Protein AF-A0A7G2C521-F1 (afdb_monomer)

Nearest PDB structures (foldseek):
  3pbn-assembly1_A  TM=3.207E-01  e=9.773E+00  Pseudomonas aeruginosa PAO1

Secondary structure (DSSP, 8-state):
--TTTTSS-TT--TTTHHHHHHHHHHHHHHHHHHHHHHHTTS-PPPHHHHHHHHHHHHHH-EEEE-S-TTSTT--TT-EEEE--TTGGGSPPPBTTTTB---EEEEEE-STTTS-HHHHHHHHHHHHHHTS-HHHHHHHHHHH--EEEEEESS---TTPPP-B---------SSS-HHHHHHHHHHHHHH-

Organism: NCBI:txid59799

Mean predicted aligned error: 9.45 Å

pLDDT: mean 80.25, std 14.06, range [36.38, 94.56]

Structure (mmCIF, N/CA/C/O backbone):
data_AF-A0A7G2C521-F1
#
_entry.id   AF-A0A7G2C521-F1
#
loop_
_atom_site.group_PDB
_atom_site.id
_atom_site.type_symbol
_atom_site.label_atom_id
_atom_site.label_alt_id
_atom_site.label_comp_id
_atom_site.label_asym_id
_atom_site.label_entity_id
_atom_site.label_seq_id
_atom_site.pdbx_PDB_ins_code
_atom_site.Cartn_x
_atom_site.Cartn_y
_atom_site.Cartn_z
_atom_site.occupancy
_atom_site.B_iso_or_equiv
_atom_site.auth_seq_id
_atom_site.auth_comp_id
_atom_site.auth_asym_id
_atom_site.auth_atom_id
_atom_site.pdbx_PDB_model_num
ATOM 1 N N . MET A 1 1 ? -25.987 24.500 20.718 1.00 36.38 1 MET A N 1
ATOM 2 C CA . MET A 1 1 ? -24.622 24.787 20.232 1.00 36.38 1 MET A CA 1
ATOM 3 C C . MET A 1 1 ? -23.871 23.478 20.237 1.00 36.38 1 MET A C 1
ATOM 5 O O . MET A 1 1 ? -23.681 22.894 21.297 1.00 36.38 1 MET A O 1
ATOM 9 N N . ASP A 1 2 ? -23.598 22.985 19.036 1.00 36.38 2 ASP A N 1
ATOM 10 C CA . ASP A 1 2 ? -23.255 21.600 18.736 1.00 36.38 2 ASP A CA 1
ATOM 11 C C . ASP A 1 2 ? -21.873 21.203 19.255 1.00 36.38 2 ASP A C 1
ATOM 13 O O . ASP A 1 2 ? -20.836 21.559 18.697 1.00 36.38 2 ASP A O 1
ATOM 17 N N . THR A 1 3 ? -21.858 20.381 20.302 1.00 40.16 3 THR A N 1
ATOM 18 C CA . THR A 1 3 ? -20.662 19.681 20.796 1.00 40.16 3 THR A CA 1
ATOM 19 C C . THR A 1 3 ? -20.097 18.681 19.778 1.00 40.16 3 THR A C 1
ATOM 21 O O . THR A 1 3 ? -18.959 18.241 19.922 1.00 40.16 3 THR A O 1
ATOM 24 N N . ALA A 1 4 ? -20.844 18.369 18.713 1.00 42.59 4 ALA A N 1
ATOM 25 C CA . ALA A 1 4 ? -20.424 17.481 17.630 1.00 42.59 4 ALA A CA 1
ATOM 26 C C . ALA A 1 4 ? -19.314 18.071 16.738 1.00 42.59 4 ALA A C 1
ATOM 28 O O . ALA A 1 4 ? -18.567 17.322 16.114 1.00 42.59 4 ALA A O 1
ATOM 29 N N . CYS A 1 5 ? -19.160 19.400 16.684 1.00 42.72 5 CYS A N 1
ATOM 30 C CA . CYS A 1 5 ? -18.151 20.020 15.821 1.00 42.72 5 CYS A CA 1
ATOM 31 C C . CYS A 1 5 ? -16.741 20.015 16.447 1.00 42.72 5 CYS A C 1
ATOM 33 O O . CYS A 1 5 ? -15.744 20.027 15.727 1.00 42.72 5 CYS A O 1
ATOM 35 N N . ALA A 1 6 ? -16.642 19.960 17.781 1.00 41.19 6 ALA A N 1
ATOM 36 C CA . ALA A 1 6 ? -15.364 19.958 18.500 1.00 41.19 6 ALA A CA 1
ATOM 37 C C . ALA A 1 6 ? -14.643 18.596 18.443 1.00 41.19 6 ALA A C 1
ATOM 39 O O . ALA A 1 6 ? -13.420 18.533 18.525 1.00 41.19 6 ALA A O 1
ATOM 40 N N . SER A 1 7 ? -15.379 17.497 18.250 1.00 43.88 7 SER A N 1
ATOM 41 C CA . SER A 1 7 ? -14.817 16.149 18.080 1.00 43.88 7 SER A CA 1
ATOM 42 C C . SER A 1 7 ? -14.437 15.813 16.630 1.00 43.88 7 SER A C 1
ATOM 44 O O . SER A 1 7 ? -13.792 14.793 16.391 1.00 43.88 7 SER A O 1
ATOM 46 N N . ALA A 1 8 ? -14.802 16.661 15.662 1.00 46.16 8 ALA A N 1
ATOM 47 C CA . ALA A 1 8 ? -14.623 16.390 14.234 1.00 46.16 8 ALA A CA 1
ATOM 48 C C . ALA A 1 8 ? -13.223 16.745 13.696 1.00 46.16 8 ALA A C 1
ATOM 50 O O . ALA A 1 8 ? -12.840 16.301 12.614 1.00 46.16 8 ALA A O 1
ATOM 51 N N . CYS A 1 9 ? -12.422 17.515 14.439 1.00 53.09 9 CYS A N 1
ATOM 52 C CA . 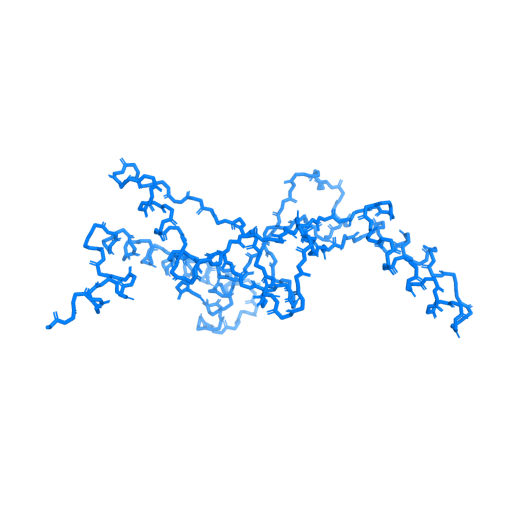CYS A 1 9 ? -11.079 17.883 14.006 1.00 53.09 9 CYS A CA 1
ATOM 53 C C . CYS A 1 9 ? -10.037 16.949 14.637 1.00 53.09 9 CYS A C 1
ATOM 55 O O . CYS A 1 9 ? -9.650 17.128 15.792 1.00 53.09 9 CYS A O 1
ATOM 57 N N . ARG A 1 10 ? -9.527 15.979 13.856 1.00 54.91 10 ARG A N 1
ATOM 58 C CA . ARG A 1 10 ? -8.447 15.044 14.262 1.00 54.91 10 ARG A CA 1
ATOM 59 C C . ARG A 1 10 ? -7.200 15.762 14.835 1.00 54.91 10 ARG A C 1
ATOM 61 O O . ARG A 1 10 ? -6.423 15.145 15.554 1.00 54.91 10 ARG A O 1
ATOM 68 N N . LEU A 1 11 ? -7.042 17.062 14.554 1.00 53.72 11 LEU A N 1
ATOM 69 C CA . LEU A 1 11 ? -5.945 17.941 14.984 1.00 53.72 11 LEU A CA 1
ATOM 70 C C . LEU A 1 11 ? -6.158 18.666 16.329 1.00 53.72 11 LEU A C 1
ATOM 72 O O . LEU A 1 11 ? -5.213 19.280 16.818 1.00 53.72 11 LEU A O 1
ATOM 76 N N . GLN A 1 12 ? -7.350 18.626 16.939 1.00 55.91 12 GLN A N 1
ATOM 77 C CA . GLN A 1 12 ? -7.631 19.366 18.187 1.00 55.91 12 GLN A CA 1
ATOM 78 C C . GLN A 1 12 ? -7.258 18.618 19.476 1.00 55.91 12 GLN A C 1
ATOM 80 O O . GLN A 1 12 ? -7.457 19.139 20.574 1.00 55.91 12 GLN A O 1
ATOM 85 N N . HIS A 1 13 ? -6.657 17.429 19.383 1.00 66.56 13 HIS A N 1
ATOM 86 C CA . HIS A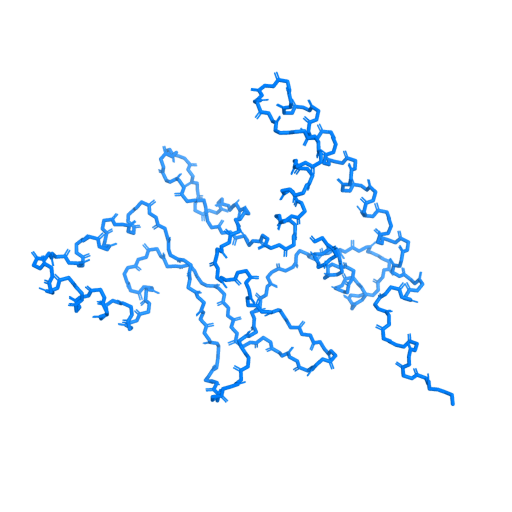 1 13 ? -6.070 16.790 20.557 1.00 66.56 13 HIS A CA 1
ATOM 87 C C . HIS A 1 13 ? -4.793 17.532 20.972 1.00 66.56 13 HIS A C 1
ATOM 89 O O . HIS A 1 13 ? -3.713 17.293 20.429 1.00 66.56 13 HIS A O 1
ATOM 95 N N . ALA A 1 14 ? -4.922 18.420 21.962 1.00 66.19 14 ALA A N 1
ATOM 96 C CA . ALA A 1 14 ? -3.813 19.195 22.521 1.00 66.19 14 ALA A CA 1
ATOM 97 C C . ALA A 1 14 ? -2.639 18.312 22.992 1.00 66.19 14 ALA A C 1
ATOM 99 O O . ALA A 1 14 ? -1.492 18.745 22.919 1.00 66.19 14 ALA A O 1
ATOM 100 N N . SER A 1 15 ? -2.914 17.068 23.408 1.00 71.62 15 SER A N 1
ATOM 101 C CA . SER A 1 15 ? -1.900 16.071 23.772 1.00 71.62 15 SER A CA 1
ATOM 102 C C . SER A 1 15 ? -1.097 15.554 22.571 1.00 71.62 15 SER A C 1
ATOM 104 O O . SER A 1 15 ? 0.101 15.330 22.696 1.00 71.62 15 SER A O 1
ATOM 106 N N . ILE A 1 16 ? -1.715 15.410 21.394 1.00 73.81 16 ILE A N 1
ATOM 107 C CA . ILE A 1 16 ? -1.114 14.783 20.200 1.00 73.81 16 ILE A CA 1
ATOM 108 C C . ILE A 1 16 ? -0.362 15.809 19.340 1.00 73.81 16 ILE A C 1
ATOM 110 O O . ILE A 1 16 ? 0.677 15.505 18.750 1.00 73.81 16 ILE A O 1
ATOM 114 N N . PHE A 1 17 ? -0.873 17.041 19.265 1.00 79.75 17 PHE A N 1
ATOM 115 C CA . PHE A 1 17 ? -0.378 18.068 18.347 1.00 79.75 17 PHE A CA 1
ATOM 116 C C . PHE A 1 17 ? 1.128 18.392 18.473 1.00 79.75 17 PHE A C 1
ATOM 118 O O . PHE A 1 17 ? 1.783 18.521 17.433 1.00 79.75 17 PHE A O 1
ATOM 125 N N . PRO A 1 18 ? 1.725 18.491 19.681 1.00 81.88 18 PRO A N 1
ATOM 126 C CA . PRO A 1 18 ? 3.163 18.729 19.819 1.00 81.88 18 PRO A CA 1
ATOM 127 C C . PRO A 1 18 ? 4.014 17.597 19.235 1.00 81.88 18 PRO A C 1
ATOM 129 O O . PRO A 1 18 ? 4.986 17.867 18.527 1.00 81.88 18 PRO A O 1
ATOM 132 N N . PHE A 1 19 ? 3.628 16.340 19.480 1.00 81.00 19 PHE A N 1
ATOM 133 C CA . PHE A 1 19 ? 4.324 15.172 18.936 1.00 81.00 19 PHE A CA 1
ATOM 134 C C . PHE A 1 19 ? 4.217 15.139 17.417 1.00 81.00 19 PHE A C 1
ATOM 136 O O . PHE A 1 19 ? 5.230 15.003 16.740 1.00 81.00 19 PHE A O 1
ATOM 143 N N . TYR A 1 20 ? 3.021 15.391 16.882 1.00 78.44 20 TYR A N 1
ATOM 144 C CA . TYR A 1 20 ? 2.814 15.506 15.442 1.00 78.44 20 TYR A CA 1
ATOM 145 C C . TYR A 1 20 ? 3.711 16.582 14.807 1.00 78.44 20 TYR A C 1
ATOM 147 O O . TYR A 1 20 ? 4.401 16.303 13.826 1.00 78.44 20 TYR A O 1
ATOM 155 N N . LYS A 1 21 ? 3.761 17.799 15.375 1.00 82.38 21 LYS A N 1
ATOM 156 C CA . LYS A 1 21 ? 4.642 18.866 14.868 1.00 82.38 21 LYS A CA 1
ATOM 157 C C . LYS A 1 21 ? 6.109 18.446 14.881 1.00 82.38 21 LYS A C 1
ATOM 159 O O . LYS A 1 21 ? 6.817 18.705 13.912 1.00 82.38 21 LYS A O 1
ATOM 164 N N . LYS A 1 22 ? 6.559 17.808 15.964 1.00 84.12 22 LYS A N 1
ATOM 165 C CA . LYS A 1 22 ? 7.939 17.330 16.095 1.00 84.12 22 LYS A CA 1
ATOM 166 C C . LYS A 1 22 ? 8.263 16.265 15.045 1.00 84.12 22 LYS A C 1
ATOM 168 O O . LYS A 1 22 ? 9.262 16.412 14.348 1.00 84.12 22 LYS A O 1
ATOM 173 N N . SER A 1 23 ? 7.413 15.247 14.897 1.00 79.81 23 SER A N 1
ATOM 174 C CA . SER A 1 23 ? 7.578 14.185 13.897 1.00 79.81 23 SER A CA 1
ATOM 175 C C . SER A 1 2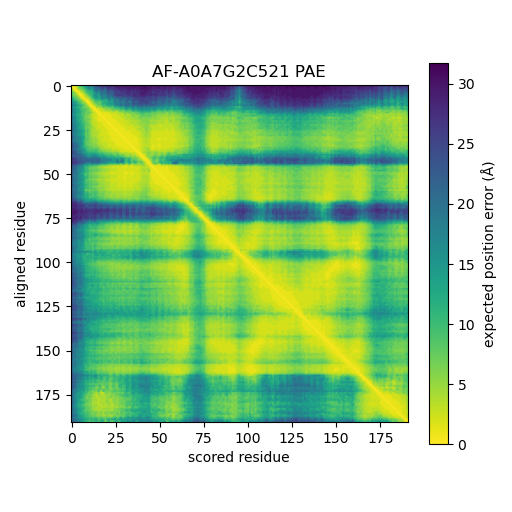3 ? 7.624 14.754 12.485 1.00 79.81 23 SER A C 1
ATOM 177 O O . SER A 1 23 ? 8.534 14.437 11.730 1.00 79.81 23 SER A O 1
ATOM 179 N N . ARG A 1 24 ? 6.712 15.676 12.153 1.00 82.38 24 ARG A N 1
ATOM 180 C CA . ARG A 1 24 ? 6.705 16.346 10.850 1.00 82.38 24 ARG A CA 1
ATOM 181 C C . ARG A 1 24 ? 8.007 17.097 10.576 1.00 82.38 24 ARG A C 1
ATOM 183 O O . ARG A 1 24 ? 8.550 16.973 9.486 1.00 82.38 24 ARG A O 1
ATOM 190 N N . SER A 1 25 ? 8.513 17.866 11.539 1.00 86.06 25 SER A N 1
ATOM 191 C CA . SER A 1 25 ? 9.785 18.577 11.369 1.00 86.06 25 SER A CA 1
ATOM 192 C C . SER A 1 25 ? 10.977 17.627 11.212 1.00 86.06 25 SER A C 1
ATOM 194 O O . SER A 1 25 ? 11.882 17.943 10.446 1.00 86.06 25 SER A O 1
ATOM 196 N N . SER A 1 26 ? 10.980 16.479 11.905 1.00 85.62 26 SER A 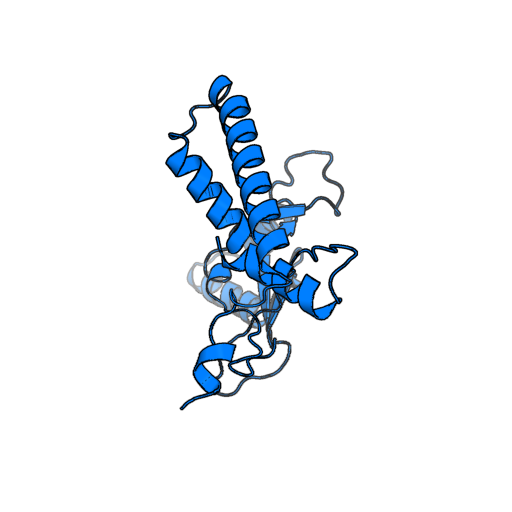N 1
ATOM 197 C CA . SER A 1 26 ? 12.020 15.448 11.741 1.00 85.62 26 SER A CA 1
ATOM 198 C C . SER A 1 26 ? 11.989 14.854 10.337 1.00 85.62 26 SER A C 1
ATOM 200 O O . SER A 1 26 ? 12.999 14.892 9.646 1.00 85.62 26 SER A O 1
ATOM 202 N N . ILE A 1 27 ? 10.805 14.434 9.874 1.00 84.19 27 ILE A N 1
ATOM 203 C CA . ILE A 1 27 ? 10.610 13.871 8.532 1.00 84.19 27 ILE A CA 1
ATOM 204 C C . ILE A 1 27 ? 11.072 14.866 7.462 1.00 84.19 27 ILE A C 1
ATOM 206 O O . ILE A 1 27 ? 11.823 14.507 6.566 1.00 84.19 27 ILE A O 1
ATOM 210 N N . GLU A 1 28 ? 10.684 16.141 7.558 1.00 88.62 28 GLU A N 1
ATOM 211 C CA . GLU A 1 28 ? 11.115 17.160 6.586 1.00 88.62 28 GLU A CA 1
ATOM 212 C C . GLU A 1 28 ? 12.633 17.386 6.584 1.00 88.62 28 GLU A C 1
ATOM 214 O O . GLU A 1 28 ? 13.211 17.680 5.537 1.00 88.62 28 GLU A O 1
ATOM 219 N N . LYS A 1 29 ? 13.284 17.265 7.746 1.00 91.75 29 LYS A N 1
ATOM 220 C CA . LYS A 1 29 ? 14.739 17.360 7.851 1.00 91.75 29 LYS A CA 1
ATOM 221 C C . LYS A 1 29 ? 15.408 16.155 7.183 1.00 91.75 29 LYS A C 1
ATOM 223 O O . LYS A 1 29 ? 16.272 16.353 6.338 1.00 91.75 29 LYS A O 1
ATOM 228 N N . GLU A 1 30 ? 14.952 14.945 7.492 1.00 89.75 30 GLU A N 1
ATOM 229 C CA . GLU A 1 30 ? 15.471 13.693 6.922 1.00 89.75 30 GLU A CA 1
ATOM 230 C C . GLU A 1 30 ? 15.292 13.642 5.396 1.00 89.75 30 GLU A C 1
ATOM 232 O O . GLU A 1 30 ? 16.220 13.295 4.670 1.00 89.75 30 GLU A O 1
ATOM 237 N N . VAL A 1 31 ? 14.133 14.073 4.882 1.00 90.19 31 VAL A N 1
ATOM 238 C CA . VAL A 1 31 ? 13.869 14.160 3.433 1.00 90.19 31 VAL A CA 1
ATOM 239 C C . VAL A 1 31 ? 14.838 15.123 2.747 1.00 90.19 31 VAL A C 1
ATOM 241 O O . VAL A 1 31 ? 15.306 14.853 1.641 1.00 90.19 31 VAL A O 1
ATOM 244 N N . ARG A 1 32 ? 15.159 16.250 3.386 1.00 92.44 32 ARG A N 1
ATOM 245 C CA . ARG A 1 32 ? 16.121 17.216 2.848 1.00 92.44 32 ARG A CA 1
ATOM 246 C C . ARG A 1 32 ? 17.541 16.669 2.840 1.00 92.44 32 ARG A C 1
ATOM 248 O O . ARG A 1 32 ? 18.200 16.762 1.812 1.00 92.44 32 ARG A O 1
ATOM 255 N N . GLU A 1 33 ? 17.976 16.071 3.942 1.00 92.19 33 GLU A N 1
ATOM 256 C CA . GLU A 1 33 ? 19.302 15.455 4.050 1.00 92.19 33 GLU A CA 1
ATOM 257 C C . GLU A 1 33 ? 19.473 14.324 3.023 1.00 92.19 33 GLU A C 1
ATOM 259 O O . GLU A 1 33 ? 20.492 14.255 2.334 1.00 92.19 33 GLU A O 1
ATOM 264 N N . ALA A 1 34 ? 18.443 13.489 2.841 1.00 89.06 34 ALA A N 1
ATOM 265 C CA . ALA A 1 34 ? 18.430 12.459 1.809 1.00 89.06 34 ALA A CA 1
ATOM 266 C C . ALA A 1 34 ? 18.544 13.068 0.404 1.00 89.06 34 ALA A C 1
ATOM 268 O O . ALA A 1 34 ? 19.386 12.638 -0.383 1.00 89.06 34 ALA A O 1
ATOM 269 N N . TYR A 1 35 ? 17.745 14.094 0.091 1.00 90.50 35 TYR A N 1
ATOM 270 C CA . TYR A 1 35 ? 17.813 14.774 -1.202 1.00 90.50 35 TYR A CA 1
ATOM 271 C C . TYR A 1 35 ? 19.207 15.339 -1.484 1.00 90.50 35 TYR A C 1
ATOM 273 O O . TYR A 1 35 ? 19.745 15.121 -2.566 1.00 90.50 35 TYR A O 1
ATOM 281 N N . GLU A 1 36 ? 19.799 16.047 -0.521 1.00 90.19 36 GLU A N 1
ATOM 282 C CA . GLU A 1 36 ? 21.128 16.644 -0.665 1.00 90.19 36 GLU A CA 1
ATOM 283 C C . GLU A 1 36 ? 22.182 15.566 -0.935 1.00 90.19 36 GLU A C 1
ATOM 285 O O . GLU A 1 36 ? 22.950 15.702 -1.888 1.00 90.19 36 GLU A O 1
ATOM 290 N N . SER A 1 37 ? 22.143 14.454 -0.196 1.00 88.06 37 SER A N 1
ATOM 291 C CA . SER A 1 37 ? 23.034 13.309 -0.409 1.00 88.06 37 SER A CA 1
ATOM 292 C C . SER A 1 37 ? 22.892 12.713 -1.819 1.00 88.06 37 SER A C 1
ATOM 294 O O . SER A 1 37 ? 23.869 12.634 -2.567 1.00 88.06 37 SER A O 1
ATOM 296 N N . TYR A 1 38 ? 21.668 12.376 -2.242 1.00 84.50 38 TYR A N 1
ATOM 297 C CA . TYR A 1 38 ? 21.426 11.729 -3.539 1.00 84.50 38 TYR A CA 1
ATOM 298 C C . TYR A 1 38 ? 21.585 12.662 -4.743 1.00 84.50 38 TYR A C 1
ATOM 300 O O . TYR A 1 38 ? 21.946 12.204 -5.827 1.00 84.50 38 TYR A O 1
ATOM 308 N N . SER A 1 39 ? 21.360 13.967 -4.571 1.00 84.25 39 SER A N 1
ATOM 309 C CA . SER A 1 39 ? 21.497 14.956 -5.649 1.00 84.25 39 SER A CA 1
ATOM 310 C C . SER A 1 39 ? 22.917 15.045 -6.216 1.00 84.25 39 SER A C 1
ATOM 312 O O . SER A 1 39 ? 23.101 15.511 -7.337 1.00 84.25 39 SER A O 1
ATOM 314 N N . THR A 1 40 ? 23.918 14.573 -5.466 1.00 79.69 40 THR A N 1
ATOM 315 C CA . THR A 1 40 ? 25.325 14.572 -5.891 1.00 79.69 40 THR A CA 1
ATOM 316 C C . THR A 1 40 ? 25.686 13.415 -6.826 1.00 79.69 40 THR A C 1
ATOM 318 O O . THR A 1 40 ? 26.679 13.504 -7.544 1.00 79.69 40 THR A O 1
ATOM 321 N N . VAL A 1 41 ? 24.888 12.341 -6.835 1.00 78.50 41 VAL A N 1
ATOM 322 C CA . VAL A 1 41 ? 25.207 11.073 -7.518 1.00 78.50 41 VAL A CA 1
ATOM 323 C C . VAL A 1 41 ? 24.142 10.622 -8.518 1.00 78.50 41 VAL A C 1
ATOM 325 O O . VAL A 1 41 ? 24.374 9.669 -9.256 1.00 78.50 41 VAL A O 1
ATOM 328 N N . ASN A 1 42 ? 22.982 11.280 -8.566 1.00 70.81 42 ASN A N 1
ATOM 329 C CA . ASN A 1 42 ? 21.884 10.901 -9.449 1.00 70.81 42 ASN A CA 1
ATOM 330 C C . ASN A 1 42 ? 21.206 12.136 -10.061 1.00 70.81 42 ASN A C 1
ATOM 332 O O . ASN A 1 42 ? 21.167 13.205 -9.449 1.00 70.81 42 ASN A O 1
ATOM 336 N N . MET A 1 43 ? 20.625 11.990 -11.256 1.00 66.31 43 MET A N 1
ATOM 337 C CA . MET A 1 43 ? 19.763 13.019 -11.842 1.00 66.31 43 MET A CA 1
ATOM 338 C C . MET A 1 43 ? 18.429 13.043 -11.093 1.00 66.31 43 MET A C 1
ATOM 340 O O . MET A 1 43 ? 17.434 12.465 -11.526 1.00 66.31 43 MET A O 1
ATOM 344 N N . MET A 1 44 ? 18.418 13.692 -9.934 1.00 66.88 44 MET A N 1
ATOM 345 C CA . MET A 1 44 ? 17.214 13.831 -9.129 1.00 66.88 44 MET A CA 1
ATOM 346 C C . MET A 1 44 ? 16.354 14.984 -9.667 1.00 66.88 44 MET A C 1
ATOM 348 O O . MET A 1 44 ? 16.886 16.051 -9.990 1.00 66.88 44 MET A O 1
ATOM 352 N N . PRO A 1 45 ? 15.020 14.825 -9.744 1.00 72.38 45 PRO A N 1
ATOM 353 C CA . PRO A 1 45 ? 14.135 15.962 -9.975 1.00 72.38 45 PRO A CA 1
ATOM 354 C C . PRO A 1 45 ? 14.274 16.949 -8.805 1.00 72.38 45 PRO A C 1
ATOM 356 O O . PRO A 1 45 ? 14.711 16.560 -7.727 1.00 72.38 45 PRO A O 1
ATOM 359 N N . CYS A 1 46 ? 13.908 18.225 -8.981 1.00 88.88 46 CYS A N 1
ATOM 360 C CA . CYS A 1 46 ? 14.088 19.228 -7.922 1.00 88.88 46 CYS A CA 1
ATOM 361 C C . CYS A 1 46 ? 13.466 18.794 -6.577 1.00 88.88 46 CYS A C 1
ATOM 363 O O . CYS A 1 46 ? 12.501 18.025 -6.553 1.00 88.88 46 CYS A O 1
ATOM 365 N N . TYR A 1 47 ? 13.971 19.339 -5.461 1.00 90.19 47 TYR A N 1
ATOM 366 C CA . TYR A 1 47 ? 13.557 18.971 -4.095 1.00 90.19 47 TYR A CA 1
ATOM 367 C C . TYR A 1 47 ? 12.037 18.817 -3.912 1.00 90.19 47 TYR A C 1
ATOM 369 O O . TYR A 1 47 ? 11.590 17.901 -3.229 1.00 90.19 47 TYR A O 1
ATOM 377 N N . ALA A 1 48 ? 11.231 19.676 -4.545 1.00 90.69 48 ALA A N 1
ATOM 378 C CA . ALA A 1 48 ? 9.773 19.612 -4.462 1.00 90.69 48 ALA A CA 1
ATOM 379 C C . ALA A 1 48 ? 9.195 18.269 -4.953 1.00 90.69 48 ALA A C 1
ATOM 381 O O . ALA A 1 48 ? 8.356 17.686 -4.269 1.00 90.69 48 ALA A O 1
ATOM 382 N N . HIS A 1 49 ? 9.670 17.761 -6.093 1.00 89.88 49 HIS A N 1
ATOM 383 C CA . HIS A 1 49 ? 9.224 16.483 -6.652 1.00 89.88 49 HIS A CA 1
ATOM 384 C C . HIS A 1 49 ? 9.740 15.301 -5.835 1.00 89.88 49 HIS A C 1
ATOM 386 O O . HIS A 1 49 ? 8.976 14.386 -5.543 1.00 89.88 49 HIS A O 1
ATOM 392 N N . PHE A 1 50 ? 11.011 15.339 -5.415 1.00 89.75 50 PHE A N 1
ATOM 393 C CA . PHE A 1 50 ? 11.569 14.306 -4.540 1.00 89.75 50 PHE A CA 1
ATOM 394 C C . PHE A 1 50 ? 10.770 14.192 -3.242 1.00 89.75 50 PHE A C 1
ATOM 396 O O . PHE A 1 50 ? 10.315 13.112 -2.871 1.00 89.75 50 PHE A O 1
ATOM 403 N N . ARG A 1 51 ? 10.523 15.333 -2.593 1.00 89.50 51 ARG A N 1
ATOM 404 C CA . ARG A 1 51 ? 9.698 15.407 -1.393 1.00 89.50 51 ARG A CA 1
ATOM 405 C C . ARG A 1 51 ? 8.318 14.811 -1.648 1.00 89.50 51 ARG A C 1
ATOM 407 O O . ARG A 1 51 ? 7.880 13.988 -0.858 1.00 89.50 51 ARG A O 1
ATOM 414 N N . GLN A 1 52 ? 7.644 15.190 -2.735 1.00 89.38 52 GLN A N 1
ATOM 415 C CA . GLN A 1 52 ? 6.324 14.651 -3.069 1.00 89.38 52 GLN A CA 1
ATOM 416 C C . GLN A 1 52 ? 6.337 13.125 -3.242 1.00 89.38 52 GLN A C 1
ATOM 418 O O . GLN A 1 52 ? 5.436 12.464 -2.733 1.00 89.38 52 GLN A O 1
ATOM 423 N N . ALA A 1 53 ? 7.357 12.563 -3.892 1.00 88.50 53 ALA A N 1
ATOM 424 C CA . ALA A 1 53 ? 7.500 11.115 -4.029 1.00 88.50 53 ALA A CA 1
ATOM 425 C C . ALA A 1 53 ? 7.655 10.420 -2.665 1.00 88.50 53 ALA A C 1
ATOM 427 O O . ALA A 1 53 ? 6.985 9.423 -2.405 1.00 88.50 53 ALA A O 1
ATOM 428 N N . VAL A 1 54 ? 8.463 10.983 -1.758 1.00 87.62 54 VAL A N 1
ATOM 429 C CA . VAL A 1 54 ? 8.588 10.449 -0.392 1.00 87.62 54 VAL A CA 1
ATOM 430 C C . VAL A 1 54 ? 7.261 10.529 0.361 1.00 87.62 54 VAL A C 1
ATOM 432 O O . VAL A 1 54 ? 6.894 9.579 1.045 1.00 87.62 54 VAL A O 1
ATOM 435 N N . LEU A 1 55 ? 6.508 11.623 0.218 1.00 86.00 55 LEU A N 1
ATOM 436 C CA . LEU A 1 55 ? 5.199 11.745 0.865 1.00 86.00 55 LEU A CA 1
ATOM 437 C C . LEU A 1 55 ? 4.220 10.665 0.395 1.00 86.00 55 LEU A C 1
ATOM 439 O O . LEU A 1 55 ? 3.555 10.056 1.227 1.00 86.00 55 LEU A O 1
ATOM 443 N N . ILE A 1 56 ? 4.201 10.372 -0.908 1.00 87.81 56 ILE A N 1
ATOM 444 C CA . ILE A 1 56 ? 3.399 9.279 -1.469 1.00 87.81 56 ILE A CA 1
ATOM 445 C C . ILE A 1 56 ? 3.821 7.935 -0.866 1.00 87.81 56 ILE A C 1
ATOM 447 O O . ILE A 1 56 ? 2.961 7.149 -0.482 1.00 87.81 56 ILE A O 1
ATOM 451 N N . LEU A 1 57 ? 5.123 7.665 -0.728 1.00 85.69 57 LEU A N 1
ATOM 452 C CA . LEU A 1 57 ? 5.600 6.432 -0.090 1.00 85.69 57 LEU A CA 1
ATOM 453 C C . LEU A 1 57 ? 5.184 6.345 1.383 1.00 85.69 57 LEU A C 1
ATOM 455 O O . LEU A 1 57 ? 4.778 5.283 1.843 1.00 85.69 57 LEU A O 1
ATOM 459 N N . LEU A 1 58 ? 5.231 7.452 2.125 1.00 82.19 58 LEU A N 1
ATOM 460 C CA . LEU A 1 58 ? 4.823 7.473 3.532 1.00 82.19 58 LEU A CA 1
ATOM 461 C C . LEU A 1 58 ? 3.319 7.230 3.715 1.00 82.19 58 LEU A C 1
ATOM 463 O O . LEU A 1 58 ? 2.925 6.636 4.721 1.00 82.19 58 LEU A O 1
ATOM 467 N N . SER A 1 59 ? 2.487 7.662 2.764 1.00 80.94 59 SER A N 1
ATOM 468 C CA . SER A 1 59 ? 1.031 7.567 2.884 1.00 80.94 59 SER A CA 1
ATOM 469 C C . SER A 1 59 ? 0.402 6.368 2.187 1.00 80.94 59 SER A C 1
ATOM 471 O O . SER A 1 59 ? -0.534 5.769 2.723 1.00 80.94 59 SER A O 1
ATOM 473 N N . ARG A 1 60 ? 0.936 5.979 1.028 1.00 85.00 60 ARG A N 1
ATOM 474 C CA . ARG A 1 60 ? 0.441 4.884 0.176 1.00 85.00 60 ARG A CA 1
ATOM 475 C C . ARG A 1 60 ? 1.327 3.643 0.202 1.00 85.00 60 ARG A C 1
ATOM 477 O O . ARG A 1 60 ? 0.901 2.592 -0.268 1.00 85.00 60 ARG A O 1
ATOM 484 N N . GLY A 1 61 ? 2.535 3.751 0.749 1.00 85.94 61 GLY A N 1
ATOM 485 C CA . GLY A 1 61 ? 3.486 2.651 0.802 1.00 85.94 61 GLY A CA 1
ATOM 486 C C . GLY A 1 61 ? 2.967 1.454 1.592 1.00 85.94 61 GLY A C 1
ATOM 487 O O . GLY A 1 61 ? 2.384 1.577 2.678 1.00 85.94 61 GLY A O 1
ATOM 488 N N . THR A 1 62 ? 3.221 0.283 1.026 1.00 84.25 62 THR A N 1
ATOM 489 C CA . THR A 1 62 ? 2.973 -1.033 1.603 1.00 84.25 62 THR A CA 1
ATOM 490 C C . THR A 1 62 ? 4.300 -1.767 1.697 1.00 84.25 62 THR A C 1
ATOM 492 O O . THR A 1 62 ? 5.114 -1.701 0.780 1.00 84.25 62 THR A O 1
ATOM 495 N N . VAL A 1 63 ? 4.523 -2.439 2.824 1.00 83.56 63 VAL A N 1
ATOM 496 C CA . VAL A 1 63 ? 5.703 -3.283 3.008 1.00 83.56 63 VAL A CA 1
ATOM 497 C C . VAL A 1 63 ? 5.473 -4.584 2.249 1.00 83.56 63 VAL A C 1
ATOM 499 O O . VAL A 1 63 ? 4.483 -5.266 2.506 1.00 83.56 63 VAL A O 1
ATOM 502 N N . VAL A 1 64 ? 6.361 -4.895 1.316 1.00 83.50 64 VAL A N 1
ATOM 503 C CA . VAL A 1 64 ? 6.294 -6.066 0.436 1.00 83.50 64 VAL A CA 1
ATOM 504 C C . VAL A 1 64 ? 7.652 -6.764 0.396 1.00 83.50 64 VAL A C 1
ATOM 506 O O . VAL A 1 64 ? 8.659 -6.126 0.716 1.00 83.50 64 VAL A O 1
ATOM 509 N N . PRO A 1 65 ? 7.719 -8.045 -0.003 1.00 82.75 65 PRO A N 1
ATOM 510 C CA . PRO A 1 65 ? 8.999 -8.679 -0.298 1.00 82.75 65 PRO A CA 1
ATOM 511 C C . PRO A 1 65 ? 9.745 -7.932 -1.406 1.00 82.75 65 PRO A C 1
ATOM 513 O O . PRO A 1 65 ? 9.127 -7.277 -2.248 1.00 82.75 65 PRO A O 1
ATOM 516 N N . ILE A 1 66 ? 11.070 -8.041 -1.424 1.00 80.44 66 ILE A N 1
ATOM 517 C CA . ILE A 1 66 ? 11.880 -7.463 -2.502 1.00 80.44 66 ILE A CA 1
ATOM 518 C C . ILE A 1 66 ? 11.564 -8.168 -3.828 1.00 80.44 66 ILE A C 1
ATOM 520 O O . ILE A 1 66 ? 11.735 -9.378 -3.945 1.00 80.44 66 ILE A O 1
ATOM 524 N N . GLY A 1 67 ? 11.128 -7.405 -4.837 1.00 64.69 67 GLY A N 1
ATOM 525 C CA . GLY A 1 67 ? 10.699 -7.940 -6.142 1.00 64.69 67 GLY A CA 1
ATOM 526 C C . GLY A 1 67 ? 11.820 -8.300 -7.120 1.00 64.69 67 GLY A C 1
ATOM 527 O O . GLY A 1 67 ? 11.542 -8.783 -8.213 1.00 64.69 67 GLY A O 1
ATOM 528 N N . TRP A 1 68 ? 13.086 -8.068 -6.764 1.00 61.75 68 TRP A N 1
ATOM 529 C CA . TRP A 1 68 ? 14.241 -8.378 -7.612 1.00 61.75 68 TRP A CA 1
ATOM 530 C C . TRP A 1 68 ? 15.095 -9.499 -7.022 1.00 61.75 68 TRP A C 1
ATOM 532 O O . TRP A 1 68 ? 16.093 -9.259 -6.342 1.00 61.75 68 TRP A O 1
ATOM 542 N N . HIS A 1 69 ? 14.745 -10.738 -7.370 1.00 55.75 69 HIS A N 1
ATOM 543 C CA . HIS A 1 69 ? 15.495 -11.950 -7.010 1.00 55.75 69 HIS A CA 1
ATOM 544 C C . HIS A 1 69 ? 16.833 -12.123 -7.767 1.00 55.75 69 HIS A C 1
ATOM 546 O O . HIS A 1 69 ? 17.509 -13.132 -7.609 1.00 55.75 69 HIS A O 1
ATOM 552 N N . GLY A 1 70 ? 17.268 -11.134 -8.560 1.00 52.47 70 GLY A N 1
ATOM 553 C CA . GLY A 1 70 ? 18.573 -11.134 -9.241 1.00 52.47 70 GLY A CA 1
ATOM 554 C C . GLY A 1 70 ? 19.777 -10.801 -8.344 1.00 52.47 70 GLY A C 1
ATOM 555 O O . GLY A 1 70 ? 20.903 -10.734 -8.835 1.00 52.47 70 GLY A O 1
ATOM 556 N N . ARG A 1 71 ? 19.567 -10.555 -7.044 1.00 50.09 71 ARG A N 1
ATOM 557 C CA . ARG A 1 71 ? 20.645 -10.489 -6.048 1.00 50.09 71 ARG A CA 1
ATOM 558 C C . ARG A 1 71 ? 20.822 -11.877 -5.446 1.00 50.09 71 ARG A C 1
ATOM 560 O O . ARG A 1 71 ? 19.920 -12.358 -4.775 1.00 50.09 71 ARG A O 1
ATOM 567 N N . GLU A 1 72 ? 21.997 -12.473 -5.631 1.00 50.00 72 GLU A N 1
ATOM 568 C CA . GLU A 1 72 ? 22.374 -13.813 -5.139 1.00 50.00 72 GLU A CA 1
ATOM 569 C C . GLU A 1 72 ? 22.300 -13.995 -3.601 1.00 50.00 72 GLU A C 1
ATOM 571 O O . GLU A 1 72 ? 22.642 -15.060 -3.097 1.00 50.00 72 GLU A O 1
ATOM 576 N N . GLU A 1 73 ? 21.843 -12.998 -2.835 1.00 48.56 73 GLU A N 1
ATOM 577 C CA . GLU A 1 73 ? 21.904 -12.987 -1.368 1.00 48.56 73 GLU A CA 1
ATOM 578 C C . GLU A 1 73 ? 20.700 -12.305 -0.685 1.00 48.56 73 GLU A C 1
ATOM 580 O O . GLU A 1 73 ? 20.835 -11.812 0.432 1.00 48.56 73 GLU A O 1
ATOM 585 N N . THR A 1 74 ? 19.512 -12.240 -1.298 1.00 48.69 74 THR A N 1
ATOM 586 C CA . THR A 1 74 ? 18.330 -11.789 -0.537 1.00 48.69 74 THR A CA 1
ATOM 587 C C . THR A 1 74 ? 17.816 -12.931 0.338 1.00 48.69 74 THR A C 1
ATOM 589 O O . THR A 1 74 ? 17.270 -13.927 -0.138 1.00 48.69 74 THR A O 1
ATOM 592 N N . THR A 1 75 ? 18.013 -12.818 1.653 1.00 52.78 75 THR A N 1
ATOM 593 C CA . THR A 1 75 ? 17.310 -13.678 2.608 1.00 52.78 75 THR A CA 1
ATOM 594 C C . THR A 1 75 ? 15.813 -13.365 2.542 1.00 52.78 75 THR A C 1
ATOM 596 O O . THR A 1 75 ? 15.410 -12.227 2.305 1.00 52.78 75 THR A O 1
ATOM 599 N N . SER A 1 76 ? 14.960 -14.369 2.753 1.00 51.97 76 SER A N 1
ATOM 600 C CA . SER A 1 76 ? 13.494 -14.286 2.604 1.00 51.97 76 SER A CA 1
ATOM 601 C C . SER A 1 76 ? 12.783 -13.313 3.564 1.00 51.97 76 SER A C 1
ATOM 603 O O . SER A 1 76 ? 11.557 -13.294 3.614 1.00 51.97 76 SER A O 1
ATOM 605 N N . GLU A 1 77 ? 13.529 -12.544 4.357 1.00 60.97 77 GLU A N 1
ATOM 606 C CA . GLU A 1 77 ? 13.021 -11.581 5.340 1.00 60.97 77 GLU A CA 1
ATOM 607 C C . GLU A 1 77 ? 13.251 -10.120 4.922 1.00 60.97 77 GLU A C 1
ATOM 609 O O . GLU A 1 77 ? 12.769 -9.206 5.596 1.00 60.97 77 GLU A O 1
ATOM 614 N N . GLU A 1 78 ? 13.976 -9.868 3.828 1.00 71.56 78 GLU A N 1
ATOM 615 C CA . GLU A 1 78 ? 14.178 -8.504 3.351 1.00 71.56 78 GLU A CA 1
ATOM 616 C C . GLU A 1 78 ? 12.911 -7.968 2.666 1.00 71.56 78 GLU A C 1
ATOM 618 O O . GLU A 1 78 ? 12.417 -8.515 1.677 1.00 71.56 78 GLU A O 1
ATOM 623 N N . CYS A 1 79 ? 12.393 -6.861 3.201 1.00 77.88 79 CYS A N 1
ATOM 624 C CA . CYS A 1 79 ? 11.210 -6.177 2.694 1.00 77.88 79 CYS A CA 1
ATOM 625 C C . CYS A 1 79 ? 11.557 -4.779 2.173 1.00 77.88 79 CYS A C 1
ATOM 627 O O . CYS A 1 79 ? 12.441 -4.098 2.698 1.00 77.88 79 CYS A O 1
ATOM 629 N N . GLU A 1 80 ? 10.778 -4.307 1.208 1.00 83.25 80 GLU A N 1
ATOM 630 C CA . GLU A 1 80 ? 10.812 -2.939 0.699 1.00 83.25 80 GLU A CA 1
ATOM 631 C C . GLU A 1 80 ? 9.453 -2.246 0.847 1.00 83.25 80 GLU A C 1
ATOM 633 O O . GLU A 1 80 ? 8.443 -2.866 1.181 1.00 83.25 80 GLU A O 1
ATOM 638 N N . VAL A 1 81 ? 9.426 -0.928 0.633 1.00 84.12 81 VAL A N 1
ATOM 639 C CA . VAL A 1 81 ? 8.185 -0.143 0.619 1.00 84.12 81 VAL A CA 1
ATOM 640 C C . VAL A 1 81 ? 7.803 0.137 -0.828 1.00 84.12 81 VAL A C 1
ATOM 642 O O . VAL A 1 81 ? 8.486 0.897 -1.510 1.00 84.12 81 VAL A O 1
ATOM 645 N N . ALA A 1 82 ? 6.681 -0.427 -1.268 1.00 85.44 82 ALA A N 1
ATOM 646 C CA . ALA A 1 82 ? 6.154 -0.251 -2.614 1.00 85.44 82 ALA A CA 1
ATOM 647 C C . ALA A 1 82 ? 4.777 0.421 -2.602 1.00 85.44 82 ALA A C 1
ATOM 649 O O . ALA A 1 82 ? 3.973 0.236 -1.685 1.00 85.44 82 ALA A O 1
ATOM 650 N N . VAL A 1 83 ? 4.484 1.186 -3.653 1.00 88.94 83 VAL A N 1
ATOM 651 C CA . VAL A 1 83 ? 3.116 1.618 -3.961 1.00 88.94 83 VAL A CA 1
ATOM 652 C C . VAL A 1 83 ? 2.543 0.620 -4.950 1.00 88.94 83 VAL A C 1
ATOM 654 O O . VAL A 1 83 ? 3.067 0.479 -6.052 1.00 88.94 83 VAL A O 1
ATOM 657 N N . ILE A 1 84 ? 1.478 -0.068 -4.548 1.00 89.12 84 ILE A N 1
ATOM 658 C CA . ILE A 1 84 ? 0.819 -1.078 -5.374 1.00 89.12 84 ILE A CA 1
ATOM 659 C C . ILE A 1 84 ? -0.413 -0.422 -6.008 1.00 89.12 84 ILE A C 1
ATOM 661 O O . ILE A 1 84 ? -1.355 -0.089 -5.278 1.00 89.12 84 ILE A O 1
ATOM 665 N N . PRO A 1 85 ? -0.432 -0.220 -7.339 1.00 88.12 85 PRO A N 1
ATOM 666 C CA . PRO A 1 85 ? -1.591 0.341 -8.020 1.00 88.12 85 PRO A CA 1
ATOM 667 C C . PRO A 1 85 ? -2.860 -0.464 -7.724 1.00 88.12 85 PRO A C 1
ATOM 669 O O . PRO A 1 85 ? -2.800 -1.678 -7.532 1.00 88.12 85 PRO A O 1
ATOM 672 N N . PHE A 1 86 ? -4.011 0.208 -7.711 1.00 87.06 86 PHE A N 1
ATOM 673 C CA . PHE A 1 86 ? -5.331 -0.336 -7.349 1.00 87.06 86 PHE A CA 1
ATOM 674 C C . PHE A 1 86 ? -5.494 -0.664 -5.862 1.00 87.06 86 PHE A C 1
ATOM 676 O O . PHE A 1 86 ? -6.493 -0.258 -5.271 1.00 87.06 86 PHE A O 1
ATOM 683 N N . VAL A 1 87 ? -4.519 -1.329 -5.243 1.00 89.06 87 VAL A N 1
ATOM 684 C CA . VAL A 1 87 ? -4.514 -1.618 -3.801 1.00 89.06 87 VAL A CA 1
ATOM 685 C C . VAL A 1 87 ? -4.445 -0.331 -2.976 1.00 89.06 87 VAL A C 1
ATOM 687 O O . VAL A 1 87 ? -5.119 -0.208 -1.954 1.00 89.06 87 VAL A O 1
ATOM 690 N N . ASP A 1 88 ? -3.689 0.662 -3.442 1.00 88.50 88 ASP A N 1
ATOM 691 C CA . ASP A 1 88 ? -3.555 1.977 -2.804 1.00 88.50 88 ASP A CA 1
ATOM 692 C C . ASP A 1 88 ? -4.867 2.783 -2.693 1.00 88.50 88 ASP A C 1
ATOM 694 O O . ASP A 1 88 ? -4.941 3.728 -1.897 1.00 88.50 88 ASP A O 1
ATOM 698 N N . ASN A 1 89 ? -5.900 2.399 -3.453 1.00 88.69 89 ASN A N 1
ATOM 699 C CA . ASN A 1 89 ? -7.235 2.999 -3.425 1.00 88.69 89 ASN A CA 1
ATOM 700 C C . ASN A 1 89 ? -8.167 2.369 -2.380 1.00 88.69 89 ASN A C 1
ATOM 702 O O . ASN A 1 89 ? -9.216 2.943 -2.091 1.00 88.69 89 ASN A O 1
ATOM 706 N N . ILE A 1 90 ? -7.822 1.205 -1.819 1.00 90.06 90 ILE A N 1
ATOM 707 C CA . ILE A 1 90 ? -8.660 0.507 -0.835 1.00 90.06 90 ILE A CA 1
ATOM 708 C C . ILE A 1 90 ? -8.528 1.212 0.510 1.00 90.06 90 ILE A C 1
ATOM 710 O O . ILE A 1 90 ? -7.438 1.253 1.057 1.00 90.06 90 ILE A O 1
ATOM 714 N N . ASN A 1 91 ? -9.610 1.739 1.082 1.00 87.62 91 ASN A N 1
ATOM 715 C CA . ASN A 1 91 ? -9.531 2.508 2.325 1.00 87.62 91 ASN A CA 1
ATOM 716 C C . ASN A 1 91 ? -9.150 1.663 3.550 1.00 87.62 91 ASN A C 1
ATOM 718 O O . ASN A 1 91 ? -9.357 0.454 3.613 1.00 87.62 91 ASN A O 1
ATOM 722 N N . GLY A 1 92 ? -8.619 2.337 4.571 1.00 85.19 92 GLY A N 1
ATOM 723 C CA . GLY A 1 92 ? -8.274 1.732 5.857 1.00 85.19 92 GLY A CA 1
ATOM 724 C C . GLY A 1 92 ? -9.393 1.875 6.889 1.00 85.19 92 GLY A C 1
ATOM 725 O O . GLY A 1 92 ? -10.322 2.654 6.688 1.00 85.19 92 GLY A O 1
ATOM 726 N N . PRO A 1 93 ? -9.300 1.201 8.052 1.00 83.56 93 PRO A N 1
ATOM 727 C CA . PRO A 1 93 ? -10.371 1.232 9.042 1.00 83.56 93 PRO A CA 1
ATOM 728 C C . PRO A 1 93 ? -10.599 2.645 9.583 1.00 83.56 93 PRO A C 1
ATOM 730 O O . PRO A 1 93 ? -9.647 3.304 10.015 1.00 83.56 93 PRO A O 1
ATOM 733 N N . ASP A 1 94 ? -11.842 3.096 9.673 1.00 78.00 94 ASP A N 1
ATOM 734 C CA . ASP A 1 94 ? -12.182 4.379 10.286 1.00 78.00 94 ASP A CA 1
ATOM 735 C C . ASP A 1 94 ? -13.233 4.187 11.379 1.00 78.00 94 ASP A C 1
ATOM 737 O O . ASP A 1 94 ? -14.346 3.722 11.152 1.00 78.00 94 ASP A O 1
ATOM 741 N N . ARG A 1 95 ? -12.870 4.576 12.605 1.00 67.19 95 ARG A N 1
ATOM 742 C CA . ARG A 1 95 ? -13.762 4.471 13.763 1.00 67.19 95 ARG A CA 1
ATOM 743 C C . ARG A 1 95 ? -14.935 5.446 13.681 1.00 67.19 95 ARG A C 1
ATOM 745 O O . ARG A 1 95 ? -15.936 5.201 14.339 1.00 67.19 95 ARG A O 1
ATOM 752 N N . LEU A 1 96 ? -14.808 6.539 12.924 1.00 68.56 96 LEU A N 1
ATOM 753 C CA . LEU A 1 96 ? -15.871 7.537 12.788 1.00 68.56 96 LEU A CA 1
ATOM 754 C C . LEU A 1 96 ? -16.994 7.055 11.866 1.00 68.56 96 LEU A C 1
ATOM 756 O O . LEU A 1 96 ? -18.158 7.285 12.175 1.00 68.56 96 LEU A O 1
ATOM 760 N N . SER A 1 97 ? -16.657 6.365 10.774 1.00 73.00 97 SER A N 1
ATOM 761 C CA . SER A 1 97 ? -17.646 5.740 9.886 1.00 73.00 97 SER A CA 1
ATOM 762 C C . SER A 1 97 ? -18.096 4.357 10.366 1.00 73.00 97 SER A C 1
ATOM 764 O O . SER A 1 97 ? -19.080 3.827 9.863 1.00 73.00 97 SER A O 1
ATOM 766 N N . GLY A 1 98 ? -17.381 3.759 11.327 1.00 75.62 98 GLY A N 1
ATOM 767 C CA . GLY A 1 98 ? -17.592 2.372 11.747 1.00 75.62 98 GLY A CA 1
ATOM 768 C C . GLY A 1 98 ? -16.970 1.345 10.793 1.00 75.62 98 GLY A C 1
ATOM 769 O O . GLY A 1 98 ? -17.163 0.145 10.987 1.00 75.62 98 GLY A O 1
ATOM 770 N N . ALA A 1 99 ? -16.203 1.792 9.793 1.00 81.38 99 ALA A N 1
ATOM 771 C CA . ALA A 1 99 ? -15.501 0.926 8.858 1.00 81.38 99 ALA A CA 1
ATOM 772 C C . ALA A 1 99 ? -14.460 0.067 9.592 1.00 81.38 99 ALA A C 1
ATOM 774 O O . ALA A 1 99 ? -13.486 0.566 10.169 1.00 81.38 99 ALA A O 1
ATOM 775 N N . THR A 1 100 ? -14.670 -1.247 9.560 1.00 88.81 100 THR A N 1
ATOM 776 C CA . THR A 1 100 ? -13.781 -2.255 10.151 1.00 88.81 100 THR A CA 1
ATOM 777 C C . THR A 1 100 ? -13.068 -3.018 9.048 1.00 88.81 100 THR A C 1
ATOM 779 O O . THR A 1 100 ? -13.631 -3.209 7.973 1.00 88.81 100 THR A O 1
ATOM 782 N N . ALA A 1 101 ? -11.827 -3.442 9.305 1.00 91.19 101 ALA A N 1
ATOM 783 C CA . ALA A 1 101 ? -11.064 -4.208 8.328 1.00 91.19 101 ALA A CA 1
ATOM 784 C C . ALA A 1 101 ? -11.807 -5.495 7.952 1.00 91.19 101 ALA A C 1
ATOM 786 O O . ALA A 1 101 ? -12.222 -6.262 8.822 1.00 91.19 101 ALA A O 1
ATOM 787 N N . ASN A 1 102 ? -11.951 -5.718 6.652 1.00 94.50 102 ASN A N 1
ATOM 788 C CA . ASN A 1 102 ? -12.553 -6.913 6.066 1.00 94.50 102 ASN A CA 1
ATOM 789 C C . ASN A 1 102 ? -11.689 -7.491 4.931 1.00 94.50 102 ASN A C 1
ATOM 791 O O . ASN A 1 102 ? -12.102 -8.439 4.272 1.00 94.50 102 ASN A O 1
ATOM 795 N N . CYS A 1 103 ? -10.499 -6.925 4.722 1.00 94.31 103 CYS A N 1
ATOM 796 C CA . CYS A 1 103 ? -9.537 -7.317 3.709 1.00 94.31 103 CYS A CA 1
ATOM 797 C C . CYS A 1 103 ? -8.119 -7.264 4.285 1.00 94.31 103 CYS A C 1
ATOM 799 O O . CYS A 1 103 ? -7.799 -6.394 5.104 1.00 94.31 103 CYS A O 1
ATOM 801 N N . VAL A 1 104 ? -7.266 -8.171 3.830 1.00 92.44 104 VAL A N 1
ATOM 802 C CA . VAL A 1 104 ? -5.821 -8.195 4.089 1.00 92.44 104 VAL A CA 1
ATOM 803 C C . VAL A 1 104 ? -5.063 -8.230 2.765 1.00 92.44 104 VAL A C 1
ATOM 805 O O . VAL A 1 104 ? -5.657 -8.517 1.726 1.00 92.44 104 VAL A O 1
ATOM 808 N N . LEU A 1 105 ? -3.773 -7.896 2.800 1.00 90.25 105 LEU A N 1
ATOM 809 C CA . LEU A 1 105 ? -2.867 -8.176 1.691 1.00 90.25 105 LEU A CA 1
ATOM 810 C C . LEU A 1 105 ? -2.066 -9.421 2.024 1.00 90.25 105 LEU A C 1
ATOM 812 O O . LEU A 1 105 ? -1.503 -9.525 3.113 1.00 90.25 105 LEU A O 1
ATOM 816 N N . GLU A 1 106 ? -2.017 -10.325 1.066 1.00 88.62 106 GLU A N 1
ATOM 817 C CA . GLU A 1 106 ? -1.232 -11.545 1.103 1.00 88.62 106 GLU A CA 1
ATOM 818 C C . GLU A 1 106 ? -0.282 -11.536 -0.087 1.00 88.62 106 GLU A C 1
ATOM 820 O O . GLU A 1 106 ? -0.574 -10.941 -1.128 1.00 88.62 106 GLU A O 1
ATOM 825 N N . THR A 1 107 ? 0.861 -12.188 0.070 1.00 88.06 107 THR A N 1
ATOM 826 C CA . THR A 1 107 ? 1.797 -12.387 -1.030 1.00 88.06 107 THR A CA 1
ATOM 827 C C . THR A 1 107 ? 1.714 -13.834 -1.471 1.00 88.06 107 THR A C 1
ATOM 829 O O . THR A 1 107 ? 1.856 -14.723 -0.639 1.00 88.06 107 THR A O 1
ATOM 832 N N . ALA A 1 108 ? 1.510 -14.046 -2.766 1.00 89.38 108 ALA A N 1
ATOM 833 C CA . ALA A 1 108 ? 1.618 -15.348 -3.397 1.00 89.38 108 ALA A CA 1
ATOM 834 C C . ALA A 1 108 ? 2.947 -15.441 -4.155 1.00 89.38 108 ALA A C 1
ATOM 836 O O . ALA A 1 108 ? 3.276 -14.591 -4.988 1.00 89.38 108 ALA A O 1
ATOM 837 N N . THR A 1 109 ? 3.699 -16.481 -3.835 1.00 86.19 109 THR A N 1
ATOM 838 C CA . THR A 1 109 ? 5.008 -16.845 -4.388 1.00 86.19 109 THR A CA 1
ATOM 839 C C . THR A 1 109 ? 4.966 -18.204 -5.085 1.00 86.19 109 THR A C 1
ATOM 841 O O . THR A 1 109 ? 5.843 -18.521 -5.885 1.00 86.19 109 THR A O 1
ATOM 844 N N . THR A 1 110 ? 3.915 -18.989 -4.845 1.00 87.94 110 THR A N 1
ATOM 845 C CA . THR A 1 110 ? 3.657 -20.265 -5.516 1.00 87.94 110 THR A CA 1
ATOM 846 C C . THR A 1 110 ? 2.263 -20.302 -6.145 1.00 87.94 110 THR A C 1
ATOM 848 O O . THR A 1 110 ? 1.403 -19.459 -5.884 1.00 87.94 110 THR A O 1
ATOM 851 N N . LEU A 1 111 ? 2.024 -21.291 -7.012 1.00 89.88 111 LEU A N 1
ATOM 852 C CA . LEU A 1 111 ? 0.733 -21.452 -7.687 1.00 89.88 111 LEU A CA 1
ATOM 853 C C . LEU A 1 111 ? -0.418 -21.773 -6.729 1.00 89.88 111 LEU A C 1
ATOM 855 O O . LEU A 1 111 ? -1.547 -21.358 -6.977 1.00 89.88 111 LEU A O 1
ATOM 859 N N . ASP A 1 112 ? -0.157 -22.543 -5.674 1.00 90.00 112 ASP A N 1
ATOM 860 C CA . ASP A 1 112 ? -1.165 -22.958 -4.697 1.00 90.00 112 ASP A CA 1
ATOM 861 C C . ASP A 1 112 ? -1.591 -21.821 -3.759 1.00 90.00 112 ASP A C 1
ATOM 863 O O . ASP A 1 112 ? -2.693 -21.860 -3.214 1.00 90.00 112 ASP A O 1
ATOM 867 N N . GLU A 1 113 ? -0.763 -20.781 -3.637 1.00 90.00 113 GLU A N 1
ATOM 868 C CA . GLU A 1 113 ? -1.080 -19.548 -2.913 1.00 90.00 113 GLU A CA 1
ATOM 869 C C . GLU A 1 113 ? -1.960 -18.591 -3.736 1.00 90.00 113 GLU A C 1
ATOM 871 O O . GLU A 1 113 ? -2.580 -17.682 -3.179 1.00 90.00 113 GLU A O 1
ATOM 876 N N . LEU A 1 114 ? -2.050 -18.775 -5.060 1.00 91.81 114 LEU A N 1
ATOM 877 C CA . LEU A 1 114 ? -2.870 -17.916 -5.910 1.00 91.81 114 LEU A CA 1
ATOM 878 C C . LEU A 1 114 ? -4.370 -18.225 -5.773 1.00 91.81 114 LEU A C 1
ATOM 880 O O . LEU A 1 114 ? -4.778 -19.386 -5.666 1.00 91.81 114 LEU A O 1
ATOM 884 N N . PRO A 1 115 ? -5.243 -17.203 -5.883 1.00 89.94 115 PRO A N 1
ATOM 885 C CA . PRO A 1 115 ? -6.681 -17.424 -5.885 1.00 89.94 115 PRO A CA 1
ATOM 886 C C . PRO A 1 115 ? -7.120 -18.358 -7.020 1.00 89.94 115 PRO A C 1
ATOM 888 O O . PRO A 1 115 ? -6.794 -18.140 -8.187 1.00 89.94 115 PRO A O 1
ATOM 891 N N . SER A 1 116 ? -7.948 -19.356 -6.703 1.00 90.19 116 SER A N 1
ATOM 892 C CA . SER A 1 116 ? -8.406 -20.361 -7.679 1.00 90.19 116 SER A CA 1
ATOM 893 C C . SER A 1 116 ? -9.163 -19.772 -8.873 1.00 90.19 116 SER A C 1
ATOM 895 O O . SER A 1 116 ? -9.111 -20.308 -9.981 1.00 90.19 116 SER A O 1
ATOM 897 N N . TRP A 1 117 ? -9.859 -18.648 -8.677 1.00 89.94 117 TRP A N 1
ATOM 898 C CA . TRP A 1 117 ? -10.518 -17.935 -9.770 1.00 89.94 117 TRP A CA 1
ATOM 899 C C . TRP A 1 117 ? -9.503 -17.335 -10.751 1.00 89.94 117 TRP A C 1
ATOM 901 O O . TRP A 1 117 ? -9.778 -17.289 -11.948 1.00 89.94 117 TRP A O 1
ATOM 911 N N . TYR A 1 118 ? -8.337 -16.901 -10.265 1.00 91.62 118 TYR A N 1
ATOM 912 C CA . TYR A 1 118 ? -7.302 -16.286 -11.088 1.00 91.62 118 TYR A CA 1
ATOM 913 C C . TYR A 1 118 ? -6.607 -17.339 -11.946 1.00 91.62 118 TYR A C 1
ATOM 915 O O . TYR A 1 118 ? -6.510 -17.165 -13.157 1.00 91.62 118 TYR A O 1
ATOM 923 N N . THR A 1 119 ? -6.223 -18.474 -11.357 1.00 92.25 119 THR A N 1
ATOM 924 C CA . THR A 1 119 ? -5.640 -19.594 -12.114 1.00 92.25 119 THR A CA 1
ATOM 925 C C . THR A 1 119 ? -6.623 -20.143 -13.153 1.00 92.25 119 THR A C 1
ATOM 927 O O . THR A 1 119 ? -6.244 -20.373 -14.300 1.00 92.25 119 THR A O 1
ATOM 930 N N . SER A 1 120 ? -7.912 -20.241 -12.806 1.00 92.81 120 SER A N 1
ATOM 931 C CA . SER A 1 120 ? -8.973 -20.613 -13.757 1.00 92.81 120 SER A CA 1
ATOM 932 C C . SER A 1 120 ? -9.118 -19.606 -14.906 1.00 92.81 120 SER A C 1
ATOM 934 O O . SER A 1 120 ? -9.320 -19.999 -16.054 1.00 92.81 120 SER A O 1
ATOM 936 N N . TRP A 1 121 ? -9.005 -18.307 -14.617 1.00 93.12 121 TRP A N 1
ATO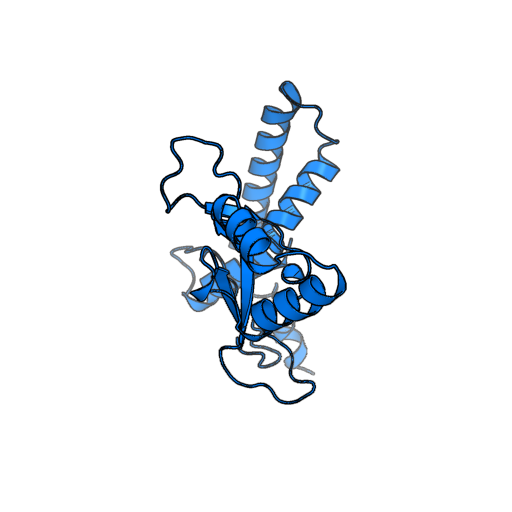M 937 C CA . TRP A 1 121 ? -9.056 -17.252 -15.630 1.00 93.12 121 TRP A CA 1
ATOM 938 C C . TRP A 1 121 ? -7.829 -17.272 -16.553 1.00 93.12 121 TRP A C 1
ATOM 940 O O . TRP A 1 121 ? -7.989 -17.173 -17.769 1.00 93.12 121 TRP A O 1
ATOM 950 N N . VAL A 1 122 ? -6.623 -17.468 -16.006 1.00 92.88 122 VAL A N 1
ATOM 951 C CA . VAL A 1 122 ? -5.384 -17.607 -16.792 1.00 92.88 122 VAL A CA 1
ATOM 952 C C . VAL A 1 122 ? -5.485 -18.787 -17.755 1.00 92.88 122 VAL A C 1
ATOM 954 O O . VAL A 1 122 ? -5.167 -18.629 -18.934 1.00 92.88 122 VAL A O 1
ATOM 957 N N . LEU A 1 123 ? -5.968 -19.941 -17.284 1.00 92.38 123 LEU A N 1
ATOM 958 C CA . LEU A 1 123 ? -6.210 -21.115 -18.125 1.00 92.38 123 LEU A CA 1
ATOM 959 C C . LEU A 1 123 ? -7.154 -20.786 -19.287 1.00 92.38 123 LEU A C 1
ATOM 961 O O . LEU A 1 123 ? -6.795 -20.990 -20.446 1.00 92.38 123 LEU A O 1
ATOM 965 N N . TYR A 1 124 ? -8.311 -20.196 -18.979 1.00 92.62 124 TYR A N 1
ATOM 966 C CA . TYR A 1 124 ? -9.306 -19.815 -19.981 1.00 92.62 124 TYR A CA 1
ATOM 967 C C . TYR A 1 124 ? -8.740 -18.859 -21.046 1.00 92.62 124 TYR A C 1
ATOM 969 O O . TYR A 1 124 ? -8.910 -19.086 -22.242 1.00 92.62 124 TYR A O 1
ATOM 977 N N . GLU A 1 125 ? -8.034 -17.802 -20.639 1.00 94.56 125 GLU A N 1
ATOM 978 C CA . GLU A 1 125 ? -7.439 -16.825 -21.564 1.00 94.56 125 GLU A CA 1
ATOM 979 C C . GLU A 1 125 ? -6.313 -17.414 -22.422 1.00 94.56 125 GLU A C 1
ATOM 981 O O . GLU A 1 125 ? -6.098 -16.995 -23.564 1.00 94.56 125 GLU A O 1
ATOM 986 N N . SER A 1 126 ? -5.575 -18.375 -21.875 1.00 92.50 126 SER A N 1
ATOM 987 C CA . SER A 1 126 ? -4.430 -18.992 -22.546 1.00 92.50 126 SER A CA 1
ATOM 988 C C . SER A 1 126 ? -4.868 -19.993 -23.607 1.00 92.50 126 SER A C 1
ATOM 990 O O . SER A 1 126 ? -4.294 -20.015 -24.699 1.00 92.50 126 SER A O 1
ATOM 992 N N . GLU A 1 127 ? -5.961 -20.722 -23.355 1.00 92.31 127 GLU A N 1
ATOM 993 C CA . GLU A 1 127 ? -6.625 -21.556 -24.362 1.00 92.31 127 GLU A CA 1
ATOM 994 C C . GLU A 1 127 ? -7.024 -20.733 -25.597 1.00 92.31 127 GLU A C 1
ATOM 996 O O . GLU A 1 127 ? -6.742 -21.140 -26.726 1.00 92.31 127 GLU A O 1
ATOM 1001 N N . GLN A 1 128 ? -7.582 -19.528 -25.406 1.00 91.06 128 GLN A N 1
ATOM 1002 C CA . GLN A 1 128 ? -7.949 -18.630 -26.516 1.00 91.06 128 GLN A CA 1
ATOM 1003 C C . GLN A 1 128 ? -6.740 -18.188 -27.354 1.00 91.06 128 GLN A C 1
ATOM 1005 O O . GLN A 1 128 ? -6.875 -17.883 -28.539 1.00 91.06 128 GLN A O 1
ATOM 1010 N N . LYS A 1 129 ? -5.551 -18.151 -26.746 1.00 92.94 129 LYS A N 1
ATOM 1011 C CA . LYS A 1 129 ? -4.297 -17.716 -27.375 1.00 92.94 129 LYS A CA 1
ATOM 1012 C C . LYS A 1 129 ? -3.426 -18.880 -27.848 1.00 92.94 129 LYS A C 1
ATOM 1014 O O . LYS A 1 129 ? -2.369 -18.631 -28.420 1.00 92.94 129 LYS A O 1
ATOM 1019 N N . SER A 1 130 ? -3.866 -20.129 -27.653 1.00 91.69 130 SER A N 1
ATOM 1020 C CA . SER A 1 130 ? -3.089 -21.340 -27.963 1.00 91.69 130 SER A CA 1
ATOM 1021 C C . SER A 1 130 ? -1.704 -21.355 -27.297 1.00 91.69 130 SER A C 1
ATOM 1023 O O . SER A 1 130 ? -0.717 -21.766 -27.907 1.00 91.69 130 SER A O 1
ATOM 1025 N N . VAL A 1 131 ? -1.630 -20.885 -26.049 1.00 92.94 131 VAL A N 1
ATOM 1026 C CA . VAL A 1 131 ? -0.414 -20.895 -25.221 1.00 92.94 131 VAL A CA 1
ATOM 1027 C C . VAL A 1 131 ? -0.648 -21.685 -23.938 1.00 92.94 131 VAL A C 1
ATOM 1029 O O . VAL A 1 131 ? -1.779 -21.789 -23.467 1.00 92.94 131 VAL A O 1
ATOM 1032 N N . ASP A 1 132 ? 0.423 -22.225 -23.357 1.00 91.19 132 ASP A N 1
ATOM 1033 C CA . ASP A 1 132 ? 0.366 -22.856 -22.038 1.00 91.19 132 ASP A CA 1
ATOM 1034 C C . ASP A 1 132 ? 0.479 -21.787 -20.941 1.00 91.19 132 ASP A C 1
ATOM 1036 O O . ASP A 1 132 ? 1.570 -21.350 -20.566 1.00 91.19 132 ASP A O 1
ATOM 1040 N N . GLY A 1 133 ? -0.676 -21.326 -20.464 1.00 91.00 133 GLY A N 1
ATOM 1041 C CA . GLY A 1 133 ? -0.764 -20.276 -19.451 1.00 91.00 133 GLY A CA 1
ATOM 1042 C C . GLY A 1 133 ? -0.215 -20.671 -18.089 1.00 91.00 133 GLY A C 1
ATOM 1043 O O . GLY A 1 133 ? 0.274 -19.808 -17.363 1.00 91.00 133 GLY A O 1
ATOM 1044 N N . MET A 1 134 ? -0.280 -21.958 -17.735 1.00 92.56 134 MET A N 1
ATOM 1045 C CA . MET A 1 134 ? 0.195 -22.418 -16.430 1.00 92.56 134 MET A CA 1
ATOM 1046 C C . MET A 1 134 ? 1.711 -22.424 -16.382 1.00 92.56 134 MET A C 1
ATOM 1048 O O . MET A 1 134 ? 2.276 -21.923 -15.418 1.00 92.56 134 MET A O 1
ATOM 1052 N N . VAL A 1 135 ? 2.363 -22.887 -17.450 1.00 92.69 135 VAL A N 1
ATOM 1053 C CA . VAL A 1 135 ? 3.826 -22.816 -17.560 1.00 92.69 135 VAL A CA 1
ATOM 1054 C C . VAL A 1 135 ? 4.303 -21.363 -17.497 1.00 92.69 135 VAL A C 1
ATOM 1056 O O . VAL A 1 135 ? 5.224 -21.055 -16.747 1.00 92.69 135 VAL A O 1
ATOM 1059 N N . GLN A 1 136 ? 3.639 -20.442 -18.205 1.00 90.38 136 GLN A N 1
ATOM 1060 C CA . GLN A 1 136 ? 3.982 -19.013 -18.147 1.00 90.38 136 GLN A CA 1
ATOM 1061 C C . GLN A 1 136 ? 3.789 -18.412 -16.749 1.00 90.38 136 GLN A C 1
ATOM 1063 O O . GLN A 1 136 ? 4.586 -17.581 -16.311 1.00 90.38 136 GLN A O 1
ATOM 1068 N N . LEU A 1 137 ? 2.734 -18.819 -16.040 1.00 91.56 137 LEU A N 1
ATOM 1069 C CA . LEU A 1 137 ? 2.462 -18.354 -14.684 1.00 91.56 137 LEU A CA 1
ATOM 1070 C C . LEU A 1 137 ? 3.491 -18.896 -13.679 1.00 91.56 137 LEU A C 1
ATOM 1072 O O . LEU A 1 137 ? 3.959 -18.138 -12.832 1.00 91.56 137 LEU A O 1
ATOM 1076 N N . GLU A 1 138 ? 3.893 -20.164 -13.799 1.00 90.50 138 GLU A N 1
ATOM 1077 C CA . GLU A 1 138 ? 4.980 -20.752 -13.002 1.00 90.50 138 GLU A CA 1
ATOM 1078 C C . GLU A 1 138 ? 6.317 -20.053 -13.251 1.00 90.50 138 GLU A C 1
ATOM 1080 O O . GLU A 1 138 ? 7.045 -19.745 -12.307 1.00 90.50 138 GLU A O 1
ATOM 1085 N N . GLU A 1 139 ? 6.643 -19.774 -14.515 1.00 88.69 139 GLU A N 1
ATOM 1086 C CA . GLU A 1 139 ? 7.844 -19.019 -14.874 1.00 88.69 139 GLU A CA 1
ATOM 1087 C C . GLU A 1 139 ? 7.806 -17.604 -14.290 1.00 88.69 139 GLU A C 1
ATOM 1089 O O . GLU A 1 139 ? 8.797 -17.148 -13.723 1.00 88.69 139 GLU A O 1
ATOM 1094 N N . SER A 1 140 ? 6.650 -16.936 -14.349 1.00 88.50 140 SER A N 1
ATOM 1095 C CA . SER A 1 140 ? 6.460 -15.616 -13.747 1.00 88.50 140 SER A CA 1
ATOM 1096 C C . SER A 1 140 ? 6.680 -15.637 -12.231 1.00 88.50 140 SER A C 1
ATOM 1098 O O . SER A 1 140 ? 7.396 -14.776 -11.722 1.00 88.50 140 SER A O 1
ATOM 1100 N N . LEU A 1 141 ? 6.125 -16.623 -11.521 1.00 87.75 141 LEU A N 1
ATOM 1101 C CA . LEU A 1 141 ? 6.270 -16.781 -10.067 1.00 87.75 141 LEU A CA 1
ATOM 1102 C C . LEU A 1 141 ? 7.690 -17.156 -9.621 1.00 87.75 141 LEU A C 1
ATOM 1104 O O . LEU A 1 141 ? 8.048 -16.944 -8.469 1.00 87.75 141 LEU A O 1
ATOM 1108 N N . ARG A 1 142 ? 8.528 -17.694 -10.515 1.00 83.56 142 ARG A N 1
ATOM 1109 C CA . ARG A 1 142 ? 9.935 -17.978 -10.189 1.00 83.56 142 ARG A CA 1
ATOM 1110 C C . ARG A 1 142 ? 10.736 -16.699 -9.940 1.00 83.56 142 ARG A C 1
ATOM 1112 O O . ARG A 1 142 ? 11.683 -16.710 -9.159 1.00 83.56 142 ARG A O 1
ATOM 1119 N N . GLU A 1 143 ? 10.383 -15.623 -10.635 1.00 79.81 143 GLU A N 1
ATOM 1120 C CA . GLU A 1 143 ? 11.124 -14.357 -10.609 1.00 79.81 143 GLU A CA 1
ATOM 1121 C C . GLU A 1 143 ? 10.354 -13.218 -9.935 1.00 79.81 143 GLU A C 1
ATOM 1123 O O . GLU A 1 143 ? 10.932 -12.165 -9.676 1.00 79.81 143 GLU A O 1
ATOM 1128 N N . ASN A 1 144 ? 9.065 -13.413 -9.653 1.00 85.69 144 ASN A N 1
ATOM 1129 C CA . ASN A 1 144 ? 8.165 -12.383 -9.148 1.00 85.69 144 ASN A CA 1
ATOM 1130 C C . ASN A 1 144 ? 7.238 -12.944 -8.069 1.00 85.69 144 ASN A C 1
ATOM 1132 O O . ASN A 1 144 ? 7.042 -14.149 -7.949 1.00 85.69 144 ASN A O 1
ATOM 1136 N N . TYR A 1 145 ? 6.573 -12.042 -7.356 1.00 87.50 145 TYR A N 1
ATOM 1137 C CA . TYR A 1 145 ? 5.457 -12.369 -6.480 1.00 87.50 145 TYR A CA 1
ATOM 1138 C C . TYR A 1 145 ? 4.199 -11.613 -6.904 1.00 87.50 145 TYR A C 1
ATOM 1140 O O . TYR A 1 145 ? 4.257 -10.590 -7.591 1.00 87.50 145 TYR A O 1
ATOM 1148 N N . TYR A 1 146 ? 3.052 -12.094 -6.439 1.00 89.31 146 TYR A N 1
ATOM 1149 C CA . TYR A 1 146 ? 1.760 -11.452 -6.639 1.00 89.31 146 TYR A CA 1
ATOM 1150 C C . TYR A 1 146 ? 1.238 -10.950 -5.300 1.00 89.31 146 TYR A C 1
ATOM 1152 O O . TYR A 1 146 ? 1.220 -11.690 -4.319 1.00 89.31 146 TYR A O 1
ATOM 1160 N N . VAL A 1 147 ? 0.782 -9.698 -5.253 1.00 89.56 147 VAL A N 1
ATOM 1161 C CA . VAL A 1 147 ? 0.064 -9.183 -4.082 1.00 89.56 147 VAL A CA 1
ATOM 1162 C C . VAL A 1 147 ? -1.429 -9.396 -4.279 1.00 89.56 147 VAL A C 1
ATOM 1164 O O . VAL A 1 147 ? -2.022 -8.890 -5.233 1.00 89.56 147 VAL A O 1
ATOM 1167 N N . CYS A 1 148 ? -2.034 -10.126 -3.353 1.00 90.75 148 CYS A N 1
ATOM 1168 C CA . CYS A 1 148 ? -3.434 -10.513 -3.373 1.00 90.75 148 CYS A CA 1
ATOM 1169 C C . CYS A 1 148 ? -4.195 -9.764 -2.276 1.00 90.75 148 CYS A C 1
ATOM 1171 O O . CYS A 1 148 ? -3.835 -9.823 -1.102 1.00 90.75 148 CYS A O 1
ATOM 1173 N N . ALA A 1 149 ? -5.261 -9.054 -2.652 1.00 91.06 149 ALA A N 1
ATOM 1174 C CA . ALA A 1 149 ? -6.199 -8.478 -1.694 1.00 91.06 149 ALA A CA 1
ATOM 1175 C C . ALA A 1 149 ? -7.271 -9.519 -1.344 1.00 91.06 149 ALA A C 1
ATOM 1177 O O . ALA A 1 149 ? -8.169 -9.790 -2.145 1.00 91.06 149 ALA A O 1
ATOM 1178 N N . THR A 1 150 ? -7.171 -10.100 -0.150 1.00 91.31 150 THR A N 1
ATOM 1179 C CA . THR A 1 150 ? -8.012 -11.219 0.287 1.00 91.31 150 THR A CA 1
ATOM 1180 C C . THR A 1 150 ? -9.041 -10.757 1.306 1.00 91.31 150 THR A C 1
ATOM 1182 O O . THR A 1 150 ? -8.709 -10.169 2.339 1.00 91.31 150 THR A O 1
ATOM 1185 N N . LEU A 1 151 ? -10.316 -11.041 1.033 1.00 93.62 151 LEU A N 1
ATOM 1186 C CA . LEU A 1 151 ? -11.400 -10.774 1.972 1.00 93.62 151 LEU A CA 1
ATOM 1187 C C . LEU A 1 151 ? -11.325 -11.731 3.164 1.00 93.62 151 LEU A C 1
ATOM 1189 O O . LEU A 1 151 ? -11.292 -12.947 3.000 1.00 93.62 151 LEU A O 1
ATOM 1193 N N . THR A 1 152 ? -11.386 -11.188 4.376 1.00 93.94 152 THR A N 1
ATOM 1194 C CA . THR A 1 152 ? -11.414 -11.981 5.617 1.00 93.94 152 THR A CA 1
ATOM 1195 C C . THR A 1 152 ? -12.818 -12.458 5.982 1.00 93.94 152 THR A C 1
ATOM 1197 O O . THR A 1 152 ? -12.992 -13.283 6.879 1.00 93.94 152 THR A O 1
ATOM 1200 N N . LYS A 1 153 ? -13.837 -11.934 5.295 1.00 92.50 153 LYS A N 1
ATOM 1201 C CA . LYS A 1 153 ? -15.236 -12.348 5.400 1.00 92.50 153 LYS A CA 1
ATOM 1202 C C . LYS A 1 153 ? -15.978 -12.060 4.089 1.00 92.50 153 LYS A C 1
ATOM 1204 O O . LYS A 1 153 ? -15.598 -11.127 3.383 1.00 92.50 153 LYS A O 1
ATOM 1209 N N . PRO A 1 154 ? -17.063 -12.791 3.781 1.00 94.00 154 PRO A N 1
ATOM 1210 C CA . PRO A 1 154 ? -17.954 -12.424 2.687 1.00 94.00 154 PRO A CA 1
ATOM 1211 C C . PRO A 1 154 ? -18.521 -11.013 2.879 1.00 94.00 154 PRO A C 1
ATOM 1213 O O . PRO A 1 154 ? -18.814 -10.613 4.009 1.00 94.00 154 PRO A O 1
ATOM 1216 N N . LEU A 1 155 ? -18.697 -10.297 1.771 1.00 94.00 155 LEU A N 1
ATOM 1217 C CA . LEU A 1 155 ? -19.306 -8.971 1.730 1.00 94.00 155 LEU A CA 1
ATOM 1218 C C . LEU A 1 155 ? -20.603 -9.010 0.923 1.00 94.00 155 LEU A C 1
ATOM 1220 O O . LEU A 1 155 ? -20.721 -9.736 -0.067 1.00 94.00 155 LEU A O 1
ATOM 1224 N N . LEU A 1 156 ? -21.577 -8.220 1.354 1.00 94.56 156 LEU A N 1
ATOM 1225 C CA . LEU A 1 156 ? -22.783 -7.931 0.599 1.00 94.56 156 LEU A CA 1
ATOM 1226 C C . LEU A 1 156 ? -22.455 -6.991 -0.572 1.00 94.56 156 LEU A C 1
ATOM 1228 O O . LEU A 1 156 ? -21.487 -6.226 -0.516 1.00 94.56 156 LEU A O 1
ATOM 1232 N N . PRO A 1 157 ? -23.279 -6.991 -1.635 1.00 94.06 157 PRO A N 1
ATOM 1233 C CA . PRO A 1 157 ? -23.158 -6.001 -2.694 1.00 94.06 157 PRO A CA 1
ATOM 1234 C C . PRO A 1 157 ? -23.158 -4.579 -2.122 1.00 94.06 157 PRO A C 1
ATOM 1236 O O . PRO A 1 157 ? -23.954 -4.262 -1.240 1.00 94.06 157 PRO A O 1
ATOM 1239 N N . SER A 1 158 ? -22.273 -3.733 -2.651 1.00 91.62 158 SER A N 1
ATOM 1240 C CA . SER A 1 158 ? -22.085 -2.339 -2.222 1.00 91.62 158 SER A CA 1
ATOM 1241 C C . SER A 1 158 ? -21.462 -2.134 -0.834 1.00 91.62 158 SER A C 1
ATOM 1243 O O . SER A 1 158 ? -21.284 -0.981 -0.443 1.00 91.62 158 SER A O 1
ATOM 1245 N N . GLU A 1 159 ? -21.079 -3.191 -0.109 1.00 93.44 159 GLU A N 1
ATOM 1246 C CA . GLU A 1 159 ? -20.179 -3.025 1.036 1.00 93.44 159 GLU A CA 1
ATOM 1247 C C . GLU A 1 159 ? -18.771 -2.649 0.561 1.00 93.44 159 GLU A C 1
ATOM 1249 O O . GLU A 1 159 ? -18.241 -3.197 -0.406 1.00 93.44 159 GLU A O 1
ATOM 1254 N N . GLU A 1 160 ? -18.163 -1.689 1.255 1.00 92.75 160 GLU A N 1
ATOM 1255 C CA . GLU A 1 160 ? -16.814 -1.228 0.953 1.00 92.75 160 GLU A CA 1
ATOM 1256 C C . GLU A 1 160 ? -15.768 -2.265 1.389 1.00 92.75 160 GLU A C 1
ATOM 1258 O O . GLU A 1 160 ? -15.852 -2.852 2.474 1.00 92.75 160 GLU A O 1
ATOM 1263 N N . VAL A 1 161 ? -14.747 -2.462 0.555 1.00 94.31 161 VAL A N 1
ATOM 1264 C CA . VAL A 1 161 ? -13.552 -3.228 0.921 1.00 94.31 161 VAL A CA 1
ATOM 1265 C C . VAL A 1 161 ? -12.650 -2.331 1.768 1.00 94.31 161 VAL A C 1
ATOM 1267 O O . VAL A 1 161 ? -12.246 -1.257 1.331 1.00 94.31 161 VAL A O 1
ATOM 1270 N N . ILE A 1 162 ? -12.337 -2.773 2.984 1.00 93.50 162 ILE A N 1
ATOM 1271 C CA . ILE A 1 162 ? -11.553 -2.041 3.979 1.00 93.50 162 ILE A CA 1
ATOM 1272 C C . ILE A 1 162 ? -10.305 -2.848 4.323 1.00 93.50 162 ILE A C 1
ATOM 1274 O O . ILE A 1 162 ? -10.377 -3.899 4.972 1.00 93.50 162 ILE A O 1
ATOM 1278 N N . LEU A 1 163 ? -9.147 -2.331 3.925 1.00 91.44 163 LEU A N 1
ATOM 1279 C CA . LEU A 1 163 ? -7.866 -3.001 4.062 1.00 91.44 163 LEU A CA 1
ATOM 1280 C C . LEU A 1 163 ? -7.247 -2.800 5.448 1.00 91.44 163 LEU A C 1
ATOM 1282 O O . LEU A 1 163 ? -7.094 -1.680 5.938 1.00 91.44 163 LEU A O 1
ATOM 1286 N N . SER A 1 164 ? -6.803 -3.891 6.067 1.00 88.12 164 SER A N 1
ATOM 1287 C CA . SER A 1 164 ? -5.983 -3.849 7.275 1.00 88.12 164 SER A CA 1
ATOM 1288 C C . SER A 1 164 ? -4.551 -3.413 6.954 1.00 88.12 164 SER A C 1
ATOM 1290 O O . SER A 1 164 ? -3.656 -4.238 6.799 1.00 88.12 164 SER A O 1
ATOM 1292 N N . TYR A 1 165 ? -4.309 -2.105 6.876 1.00 76.19 165 TYR A N 1
ATOM 1293 C CA . TYR A 1 165 ? -2.950 -1.601 6.701 1.00 76.19 165 TYR A CA 1
ATOM 1294 C C . TYR A 1 165 ? -2.065 -1.860 7.918 1.00 76.19 165 TYR A C 1
ATOM 1296 O O . TYR A 1 165 ? -2.412 -1.482 9.043 1.00 76.19 165 TYR A O 1
ATOM 1304 N N . THR A 1 166 ? -0.843 -2.316 7.663 1.00 70.00 166 THR A N 1
ATOM 1305 C CA . THR A 1 166 ? 0.255 -2.167 8.616 1.00 70.00 166 THR A CA 1
ATOM 1306 C C . THR A 1 166 ? 0.584 -0.677 8.734 1.00 70.00 166 THR A C 1
ATOM 1308 O O . THR A 1 166 ? 0.985 -0.010 7.774 1.00 70.00 166 THR A O 1
ATOM 1311 N N . VAL A 1 167 ? 0.333 -0.115 9.913 1.00 67.69 167 VAL A N 1
ATOM 1312 C CA . VAL A 1 167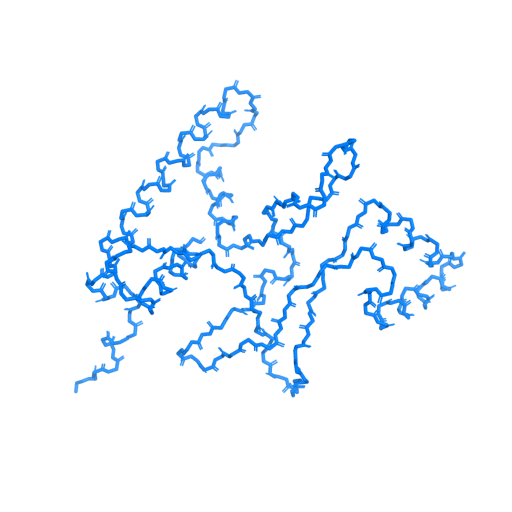 ? 0.759 1.238 10.280 1.00 67.69 167 VAL A CA 1
ATOM 1313 C C . VAL A 1 167 ? 1.861 1.059 11.316 1.00 67.69 167 VAL A C 1
ATOM 1315 O O . VAL A 1 167 ? 1.556 0.532 12.390 1.00 67.69 167 VAL A O 1
ATOM 1318 N N . PRO A 1 168 ? 3.113 1.462 11.029 1.00 64.94 168 PRO A N 1
ATOM 1319 C CA . PRO A 1 168 ? 4.166 1.461 12.035 1.00 64.94 168 PRO A CA 1
ATOM 1320 C C . PRO A 1 168 ? 3.678 2.202 13.281 1.00 64.94 168 PRO A C 1
ATOM 1322 O O . PRO A 1 168 ? 3.225 3.345 13.184 1.00 64.94 168 PRO A O 1
ATOM 1325 N N . GLN A 1 169 ? 3.697 1.538 14.437 1.00 66.88 169 GLN A N 1
ATOM 1326 C CA . GLN A 1 169 ? 3.258 2.165 15.678 1.00 66.88 169 GLN A CA 1
ATOM 1327 C C . GLN A 1 169 ? 4.368 3.061 16.223 1.00 66.88 169 GLN A C 1
ATOM 1329 O O . GLN A 1 169 ? 5.448 2.600 16.583 1.00 66.88 169 GLN A O 1
ATOM 1334 N N . ILE A 1 170 ? 4.079 4.354 16.298 1.00 68.25 170 ILE A N 1
ATOM 1335 C CA . ILE A 1 170 ? 4.894 5.348 16.982 1.00 68.25 170 ILE A CA 1
ATOM 1336 C C . ILE A 1 170 ? 4.564 5.250 18.469 1.00 68.25 170 ILE A C 1
ATOM 1338 O O . ILE A 1 170 ? 3.500 5.692 18.895 1.00 68.25 170 ILE A O 1
ATOM 1342 N N . GLY A 1 171 ? 5.481 4.679 19.247 1.00 71.69 171 GL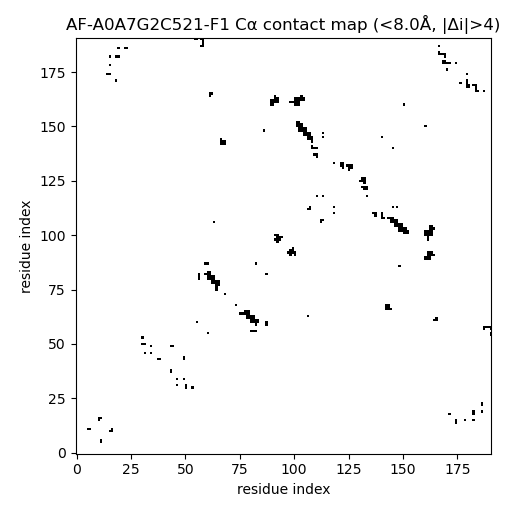Y A N 1
ATOM 1343 C CA . GLY A 1 171 ? 5.429 4.726 20.704 1.00 71.69 171 GLY A CA 1
ATOM 1344 C C . GLY A 1 171 ? 6.072 6.012 21.212 1.00 71.69 171 GLY A C 1
ATOM 1345 O O . GLY A 1 171 ? 7.278 6.197 21.056 1.00 71.69 171 GLY A O 1
ATOM 1346 N N . THR A 1 172 ? 5.300 6.910 21.821 1.00 74.69 172 THR A N 1
ATOM 1347 C CA . THR A 1 172 ? 5.866 8.138 22.415 1.00 74.69 172 THR A CA 1
ATOM 1348 C C . THR A 1 172 ? 6.387 7.923 23.834 1.00 74.69 172 THR A C 1
ATOM 1350 O O . THR A 1 172 ? 7.150 8.749 24.334 1.00 74.69 172 THR A O 1
ATOM 1353 N N . GLY A 1 173 ? 5.953 6.844 24.499 1.00 77.25 173 GLY A N 1
ATOM 1354 C CA . GLY A 1 173 ? 6.263 6.551 25.904 1.00 77.25 173 GLY A CA 1
ATOM 1355 C C . GLY A 1 173 ? 5.582 7.490 26.909 1.00 77.25 173 GLY A C 1
ATOM 1356 O O . GLY A 1 173 ? 5.803 7.357 28.110 1.00 77.25 173 GLY A O 1
ATOM 1357 N N . VAL A 1 174 ? 4.769 8.438 26.429 1.00 82.75 174 VAL A N 1
ATOM 1358 C CA . VAL A 1 174 ? 4.076 9.451 27.243 1.00 82.75 174 VAL A CA 1
ATOM 1359 C C . VAL A 1 174 ? 2.577 9.468 26.949 1.00 82.75 174 VAL A C 1
ATOM 1361 O O . VAL A 1 174 ? 1.779 9.656 27.865 1.00 82.75 174 VAL A O 1
ATOM 1364 N N . LEU A 1 175 ? 2.177 9.275 25.690 1.00 80.25 175 LEU A N 1
ATOM 1365 C CA . LEU A 1 175 ? 0.770 9.170 25.321 1.00 80.25 175 LEU A CA 1
ATOM 1366 C C . LEU A 1 175 ? 0.207 7.790 25.678 1.00 80.25 175 LEU A C 1
ATOM 1368 O O . LEU A 1 175 ? 0.932 6.803 25.810 1.00 80.25 175 LEU A O 1
ATOM 1372 N N . SER A 1 176 ? -1.118 7.709 25.807 1.00 81.75 176 SER A N 1
ATOM 1373 C CA . SER A 1 176 ? -1.781 6.410 25.924 1.00 81.75 176 SER A CA 1
ATOM 1374 C C . SER A 1 176 ? -1.617 5.590 24.630 1.00 81.75 176 SER A C 1
ATOM 1376 O O . SER A 1 176 ? -1.539 6.174 23.546 1.00 81.75 176 SER A O 1
ATOM 1378 N N . PRO A 1 177 ? -1.687 4.244 24.675 1.00 78.75 177 PRO A N 1
ATOM 1379 C CA . PRO A 1 177 ? -1.592 3.409 23.469 1.00 78.75 177 PRO A CA 1
ATOM 1380 C C . PRO A 1 177 ? -2.615 3.772 22.379 1.00 78.75 177 PRO A C 1
ATOM 1382 O O . PRO A 1 177 ? -2.361 3.643 21.182 1.00 78.75 177 PRO A O 1
ATOM 1385 N N . THR A 1 178 ? -3.790 4.266 22.783 1.00 77.75 178 THR A N 1
ATOM 1386 C CA . THR A 1 178 ? -4.818 4.729 21.839 1.00 77.75 178 THR A CA 1
ATOM 1387 C C . THR A 1 178 ? -4.419 6.039 21.157 1.00 77.75 178 THR A C 1
ATOM 1389 O O . THR A 1 178 ? -4.714 6.226 19.977 1.00 77.75 178 THR A O 1
ATOM 1392 N N . GLU A 1 179 ? -3.770 6.954 21.872 1.00 74.88 179 GLU A N 1
ATOM 1393 C CA . GLU A 1 179 ? -3.264 8.211 21.317 1.00 74.88 179 GLU A CA 1
ATOM 1394 C C . GLU A 1 179 ? -2.026 7.992 20.440 1.00 74.88 179 GLU A C 1
ATOM 1396 O O . GLU A 1 179 ? -1.958 8.587 19.367 1.00 74.88 179 GLU A O 1
ATOM 1401 N N . ASP A 1 180 ? -1.125 7.082 20.814 1.00 75.81 180 ASP A N 1
ATOM 1402 C CA . ASP A 1 180 ? 0.008 6.647 19.984 1.00 75.81 180 ASP A CA 1
ATOM 1403 C C . ASP A 1 180 ? -0.474 6.034 18.658 1.00 75.81 180 ASP A C 1
ATOM 1405 O O . ASP A 1 180 ? -0.025 6.421 17.575 1.00 75.81 180 ASP A O 1
ATOM 1409 N N . ALA A 1 181 ? -1.483 5.157 18.698 1.00 73.31 181 ALA A N 1
ATOM 1410 C CA . ALA A 1 181 ? -2.097 4.609 17.487 1.00 73.31 181 ALA A CA 1
ATOM 1411 C C . ALA A 1 181 ? -2.761 5.694 16.616 1.00 73.31 181 ALA A C 1
ATOM 1413 O O . ALA A 1 181 ? -2.699 5.636 15.384 1.00 73.31 181 ALA A O 1
ATOM 1414 N N . ARG A 1 182 ? -3.387 6.709 17.233 1.00 73.56 182 ARG A N 1
ATOM 1415 C CA . ARG A 1 182 ? -3.952 7.862 16.509 1.00 73.56 182 ARG A CA 1
ATOM 1416 C C . ARG A 1 182 ? -2.859 8.710 15.873 1.00 73.56 182 ARG A C 1
ATOM 1418 O O . ARG A 1 182 ? -3.007 9.051 14.705 1.00 73.56 182 ARG A O 1
ATOM 1425 N N . LEU A 1 183 ? -1.782 9.015 16.596 1.00 74.50 183 LEU A N 1
ATOM 1426 C CA . LEU A 1 183 ? -0.628 9.751 16.081 1.00 74.50 183 LEU A CA 1
ATOM 1427 C C . LEU A 1 183 ? 0.006 9.010 14.900 1.00 74.50 183 LEU A C 1
ATOM 1429 O O . LEU A 1 183 ? 0.230 9.617 13.862 1.00 74.50 183 LEU A O 1
ATOM 1433 N N . SER A 1 184 ? 0.205 7.697 15.022 1.00 73.06 184 SER A N 1
ATOM 1434 C CA . SER A 1 184 ? 0.767 6.835 13.971 1.00 73.06 184 SER A CA 1
ATOM 1435 C C . SER A 1 184 ? -0.060 6.881 12.687 1.00 73.06 184 SER A C 1
ATOM 1437 O O . SER A 1 184 ? 0.456 7.120 11.597 1.00 73.06 184 SER A O 1
ATOM 1439 N N . ARG A 1 185 ? -1.384 6.730 12.820 1.00 72.56 185 ARG A N 1
ATOM 1440 C CA . ARG A 1 185 ? -2.319 6.863 11.695 1.00 72.56 185 ARG A CA 1
ATOM 1441 C C . ARG A 1 185 ? -2.314 8.273 11.127 1.00 72.56 185 ARG A C 1
ATOM 1443 O O . ARG A 1 185 ? -2.360 8.439 9.918 1.00 72.56 185 ARG A O 1
ATOM 1450 N 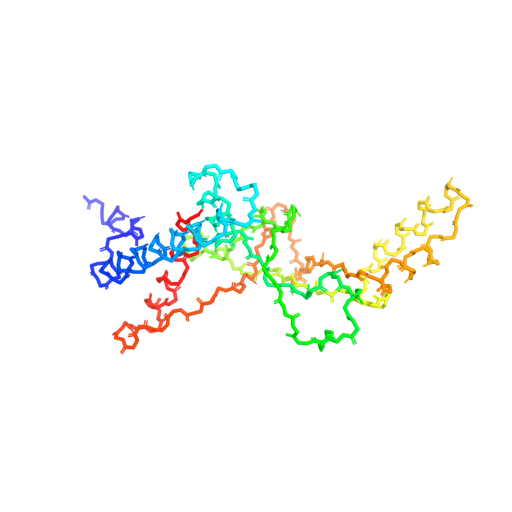N . PHE A 1 186 ? -2.268 9.281 11.988 1.00 73.00 186 PHE A N 1
ATOM 1451 C CA . PHE A 1 186 ? -2.268 10.670 11.560 1.00 73.00 186 PHE A CA 1
ATOM 1452 C C . PHE A 1 186 ? -1.000 11.012 10.778 1.00 73.00 186 PHE A C 1
ATOM 1454 O O . PHE A 1 186 ? -1.098 11.647 9.743 1.00 73.00 186 PHE A O 1
ATOM 1461 N N . VAL A 1 187 ? 0.169 10.534 11.209 1.00 69.69 187 VAL A N 1
ATOM 1462 C CA . VAL A 1 187 ? 1.421 10.678 10.458 1.00 69.69 187 VAL A CA 1
ATOM 1463 C C . VAL A 1 187 ? 1.333 9.959 9.110 1.00 69.69 187 VAL A C 1
ATOM 1465 O O . VAL A 1 187 ? 1.692 10.566 8.111 1.00 69.69 187 VAL A O 1
ATOM 1468 N N . LYS A 1 188 ? 0.786 8.734 9.052 1.00 72.38 188 LYS A N 1
ATOM 1469 C CA . LYS A 1 188 ? 0.608 8.001 7.784 1.00 72.38 188 LYS A CA 1
ATOM 1470 C C . LYS A 1 188 ? -0.321 8.729 6.802 1.00 72.38 188 LYS A C 1
ATOM 1472 O O . LYS A 1 188 ? 0.043 8.921 5.656 1.00 72.38 188 LYS A O 1
ATOM 1477 N N . TYR A 1 189 ? -1.506 9.152 7.245 1.00 67.00 189 TYR A N 1
ATOM 1478 C CA . TYR A 1 189 ? -2.543 9.722 6.367 1.00 67.00 189 TYR A CA 1
ATOM 1479 C C . TYR A 1 189 ? -2.491 11.249 6.204 1.00 67.00 189 TYR A C 1
ATOM 1481 O O . TYR A 1 189 ? -3.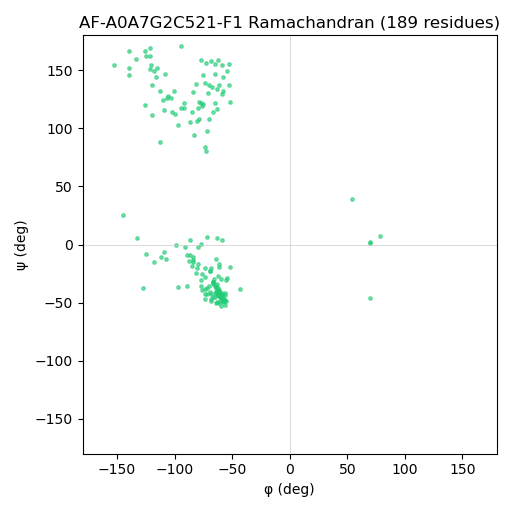356 11.816 5.540 1.00 67.00 189 TYR A O 1
ATOM 1489 N N . PHE A 1 190 ? -1.570 11.947 6.876 1.00 65.06 190 PHE A N 1
ATOM 1490 C CA . PHE A 1 190 ? -1.391 13.389 6.673 1.00 65.06 190 PHE A CA 1
ATOM 1491 C C . PHE A 1 190 ? -0.622 13.700 5.383 1.00 65.06 190 PHE A C 1
ATOM 1493 O O . PHE A 1 190 ? -0.811 14.771 4.801 1.00 65.06 190 PHE A O 1
ATOM 1500 N N . TYR A 1 191 ? 0.272 12.798 4.992 1.00 51.25 191 TYR A N 1
ATOM 1501 C CA . TYR A 1 191 ? 1.025 12.865 3.744 1.00 51.25 191 TYR A CA 1
ATOM 1502 C C . TYR A 1 191 ? 0.270 12.155 2.616 1.00 51.25 191 TYR A C 1
ATOM 1504 O O . TYR A 1 191 ? 0.666 12.333 1.445 1.00 51.25 191 TYR A O 1
#

Solvent-accessible surface area (backbone atoms only — not comparable to full-atom values): 11514 Å² total; per-residue (Å²): 134,72,72,68,65,70,74,67,47,89,73,69,46,78,83,53,44,63,57,52,54,52,52,50,54,49,50,57,48,53,53,47,55,51,48,60,62,46,53,79,80,44,96,62,66,61,70,70,58,50,50,51,54,51,29,45,46,61,43,45,38,39,82,39,70,60,68,69,70,86,49,100,74,74,59,97,80,55,64,39,75,41,74,50,83,76,62,62,73,47,46,60,60,32,84,88,83,63,46,58,62,40,25,39,81,45,77,23,61,52,78,87,64,45,58,69,68,55,58,53,47,42,47,57,57,16,59,79,66,78,47,67,37,63,63,52,49,53,57,46,34,74,58,36,69,45,83,40,84,42,66,79,52,93,76,61,91,90,60,82,70,16,31,58,72,90,66,75,76,47,80,75,89,75,61,54,74,70,54,20,49,47,49,25,51,46,62,29,70,72,74

Foldseek 3Di:
DDPPVCVPDLCNPPVLNVVLVVVVVVLVVVLVVVCVVVVVPDPDDPSVVSVVVVLCLLQQWAWDFDLAPVPPDDDRPDTDTDRDPPVSPAAAADVVVRRDAFKEKDKALDPVPDDPVVVVVQCVVCVVVVHDSVVVVRVCSVRGIDIDIDTNDDDDPPDGHHYHGDQPFDDPVPDDSVSSVSSSNCSNNVD

Radius of gyration: 21.17 Å; Cα contacts (8 Å, |Δi|>4): 193; chains: 1; bounding box: 50×48×55 Å

Sequence (191 aa):
MDTACASACRLQHASIFPFYKKSRSSIEKEVREAYESYSTVNMMPCYAHFRQAVLILLSRGTVVPIGWHGREETTSEECEVAVIPFVDNINGPDRLSGATANCVLETATTLDELPSWYTSWVLYESEQKSVDGMVQLEESLRENYYVCATLTKPLLPSEEVILSYTVPQIGTGVLSPTEDARLSRFVKYFY